Protein AF-A0A3P7ISH2-F1 (afdb_monomer_lite)

pLDDT: mean 89.62, std 9.04, range [61.12, 98.5]

Radius of gyration: 31.46 Å; chains: 1; bounding box: 64×64×80 Å

Secondary structure (DSSP, 8-state):
-BTT-EEEEE---B-TT-PBPPTTSTTTTT-EEE-S-TTEEEEEEETTEEEEEE-SSEEEEEEEEEE-TTSPEEEPPPEEEEEBPPPEEE-SEEEE-TTBEEE-EEE--SSSPPPEEEEES-TTTEEE-TT-EEEE-SSEEEEEEEEEEEETTEEEEEEEEEEE--B--EEEEES-SEEETT-EEEEEEEESSSS--GGGTTTBSS--EEEEEES-TTTEEEE-TT-TT-----SS-SEEEEEE-SSEEEEEEEEEEPPTT-SSSBSTT--EEEEEEEEEEEPPEEETTTTEE-S-----TT----EEE-

InterPro domains:
  IPR003343 Bacterial Ig-like domain, group 2 [PF02368] (84-153)
  IPR003343 Bacterial Ig-like domain, group 2 [SM00635] (83-158)
  IPR008964 Invasin/intimin cell-adhesion fragments [SSF49373] (82-160)
  IPR045197 Nuclear pore membrane glycoprotein 210-like [PTHR23019] (1-309)
  IPR058779 NUP210, Ig-like domain 13 [PF26181] (166-281)

Sequence (310 aa):
MEVGSEAEVSVDAVDEAGSSFSRDHGALSNAVIQSADPAVHITKISGSRHRIRALSVGAVSLTASAKSTSGKILNSRPHTIQVFSSFTLHPQKITLIPESTFQLEVIGGPQPTPQIEFTLNNSKIATVEPNALITSKKLGYTSITGTVNVGGEHSSQNTVVLHVVSLAGVRAVASSHMTERGGRIWVRVNGLDEDESPFAFGGALYPFKVIWTVSHPGVLQAIHPFGSFMSETDENHFAIWLEGGTAGSATVKVRVELSPNAKEHFIGSKRVFEDTVVIRVEEPLSLKQPNLPVPVVRLAQNSDLQLETT

Foldseek 3Di:
DEAQDKDKDFDWDADPVRHTDPLVPVQQQQKDKDWPDPQWDWAADTRRMIMIHGHDFDKTWIKIWTADPVRDIDIDDTDIDTYKYAWEKPPQEAAAEAQFKDAIDTDMDDPPQDFKDKDKPDPQQWDADSRRIIHGHDADKMKIKIWGDPDDPDIGIYIHIYGYAAFQAKEWDKPDQEDEAQGKIKTFIAGPDPNRHCSRQVRHPFHKWKDKDKPPCQQKNWADPVGDVDDDDPTRDRMTMIGGHDFDKMKMKMKIAGGPPDDRNHPDPDGMHMYMGMHGYFAQKAFPVVGDRDPDDDDDPPDDTDIDRD

Organism: Strongylus vulgaris (NCBI:txid40348)

Structure (mmCIF, N/CA/C/O backbone):
data_AF-A0A3P7ISH2-F1
#
_entry.id   AF-A0A3P7ISH2-F1
#
loop_
_atom_site.group_PDB
_atom_site.id
_atom_site.type_symbol
_atom_site.label_atom_id
_atom_site.label_alt_id
_atom_site.label_comp_id
_atom_site.label_asym_id
_atom_site.label_entity_id
_atom_site.label_seq_id
_atom_site.pdbx_PDB_ins_code
_atom_site.Cartn_x
_atom_site.Cartn_y
_atom_site.Cartn_z
_atom_site.occupancy
_atom_site.B_iso_or_equiv
_atom_site.auth_seq_id
_atom_site.auth_comp_id
_atom_site.auth_asym_id
_atom_site.auth_atom_id
_atom_site.pdbx_PDB_model_num
ATOM 1 N N . MET A 1 1 ? 17.125 -3.796 -21.524 1.00 87.94 1 MET A N 1
ATOM 2 C CA . MET A 1 1 ? 15.906 -4.160 -22.268 1.00 87.94 1 MET A CA 1
ATOM 3 C C . MET A 1 1 ? 14.900 -4.711 -21.281 1.00 87.94 1 MET A C 1
ATOM 5 O O . MET A 1 1 ? 15.282 -5.503 -20.430 1.00 87.94 1 MET A O 1
ATOM 9 N N . GLU A 1 2 ? 13.647 -4.288 -21.366 1.00 90.31 2 GLU A N 1
ATOM 10 C CA . GLU A 1 2 ? 12.584 -4.830 -20.515 1.00 90.31 2 GLU A CA 1
ATOM 11 C C . GLU A 1 2 ? 12.140 -6.207 -21.033 1.00 90.31 2 GLU A C 1
ATOM 13 O O . GLU A 1 2 ? 12.139 -6.437 -22.246 1.00 90.31 2 GLU A O 1
ATOM 18 N N . VAL A 1 3 ? 11.778 -7.138 -20.152 1.00 92.38 3 VAL A N 1
ATOM 19 C CA . VAL A 1 3 ? 11.203 -8.433 -20.554 1.00 92.38 3 VAL A CA 1
ATOM 20 C C . VAL A 1 3 ? 9.988 -8.214 -21.461 1.00 92.38 3 VAL A C 1
ATOM 22 O O . VAL A 1 3 ? 9.127 -7.390 -21.178 1.00 92.38 3 VAL A O 1
ATOM 25 N N . GLY A 1 4 ? 9.922 -8.952 -22.570 1.00 89.88 4 GLY A N 1
ATOM 26 C CA . GLY A 1 4 ? 8.864 -8.819 -23.572 1.00 89.88 4 GLY A CA 1
ATOM 27 C C . GLY A 1 4 ? 9.127 -7.757 -24.645 1.00 89.88 4 GLY A C 1
ATOM 28 O O . GLY A 1 4 ? 8.467 -7.800 -25.682 1.00 89.88 4 GLY A O 1
ATOM 29 N N . SER A 1 5 ? 10.104 -6.862 -24.451 1.00 90.12 5 SER A N 1
ATOM 30 C CA . SER A 1 5 ? 10.494 -5.864 -25.457 1.00 90.12 5 SER A CA 1
ATOM 31 C C . SER A 1 5 ? 11.394 -6.440 -26.560 1.00 90.12 5 SER A C 1
ATOM 33 O O . SER A 1 5 ? 12.033 -7.489 -26.402 1.00 90.12 5 SER A O 1
ATOM 35 N N . GLU A 1 6 ? 11.461 -5.721 -27.682 1.00 90.81 6 GLU A N 1
ATOM 36 C CA . GLU A 1 6 ? 12.342 -6.015 -28.812 1.00 90.81 6 GLU A CA 1
ATOM 37 C C . GLU A 1 6 ? 13.240 -4.812 -29.118 1.00 90.81 6 GLU A C 1
ATOM 39 O O . GLU A 1 6 ? 12.816 -3.666 -28.990 1.00 90.81 6 GLU A O 1
ATOM 44 N N . ALA A 1 7 ? 14.479 -5.068 -29.537 1.00 88.25 7 ALA A N 1
ATOM 45 C CA . ALA A 1 7 ? 15.401 -4.036 -30.003 1.00 88.25 7 ALA A CA 1
ATOM 46 C C . ALA A 1 7 ? 16.116 -4.479 -31.280 1.00 88.25 7 ALA A C 1
ATOM 48 O O . ALA A 1 7 ? 16.465 -5.653 -31.445 1.00 88.25 7 ALA A O 1
ATOM 49 N N . GLU A 1 8 ? 16.361 -3.526 -32.177 1.00 89.88 8 GLU A N 1
ATOM 50 C CA . GLU A 1 8 ? 17.187 -3.746 -33.361 1.00 89.88 8 GLU A CA 1
ATOM 51 C C . GLU A 1 8 ? 18.651 -3.429 -33.061 1.00 89.88 8 GLU A C 1
ATOM 53 O O . GLU A 1 8 ? 18.979 -2.409 -32.456 1.00 89.88 8 GLU A O 1
ATOM 58 N N . VAL A 1 9 ? 19.540 -4.319 -33.496 1.00 88.62 9 VAL A N 1
ATOM 59 C CA . VAL A 1 9 ? 20.982 -4.219 -33.269 1.00 88.62 9 VAL A CA 1
ATOM 60 C C . VAL A 1 9 ? 21.707 -4.456 -34.586 1.00 88.62 9 VAL A C 1
ATOM 62 O O . VAL A 1 9 ? 21.386 -5.382 -35.333 1.00 88.62 9 VAL A O 1
ATOM 65 N N . SER A 1 10 ? 22.697 -3.621 -34.887 1.00 87.56 10 SER A N 1
ATOM 66 C CA . SER A 1 10 ? 23.542 -3.753 -36.073 1.00 87.56 10 SER A CA 1
ATOM 67 C C . SER A 1 10 ? 24.970 -4.118 -35.697 1.00 87.56 10 SER A C 1
ATOM 69 O O . SER A 1 10 ? 25.497 -3.640 -34.695 1.00 87.56 10 SER A O 1
ATOM 71 N N . VAL A 1 11 ? 25.606 -4.937 -36.532 1.00 86.19 11 VAL A N 1
ATOM 72 C CA . VAL A 1 11 ? 27.048 -5.186 -36.455 1.00 86.19 11 VAL A CA 1
ATOM 73 C C . VAL A 1 11 ? 27.763 -4.215 -37.386 1.00 86.19 11 VAL A C 1
ATOM 75 O O . VAL A 1 11 ? 27.492 -4.194 -38.588 1.00 86.19 11 VAL A O 1
ATOM 78 N N . ASP A 1 12 ? 28.691 -3.451 -36.820 1.00 83.44 12 ASP A N 1
ATOM 79 C CA . ASP A 1 12 ? 29.614 -2.588 -37.550 1.00 83.44 12 ASP A CA 1
ATOM 80 C C . ASP A 1 12 ? 31.033 -3.156 -37.443 1.00 83.44 12 ASP A C 1
ATOM 82 O O . ASP A 1 12 ? 31.402 -3.765 -36.436 1.00 83.44 12 ASP A O 1
ATOM 86 N N . ALA A 1 13 ? 31.830 -2.975 -38.494 1.00 80.81 13 ALA A N 1
ATOM 87 C CA . ALA A 1 13 ? 33.238 -3.349 -38.512 1.00 80.81 13 ALA A CA 1
ATOM 88 C C . ALA A 1 13 ? 34.073 -2.137 -38.892 1.00 80.81 13 ALA A C 1
ATOM 90 O O . ALA A 1 13 ? 33.661 -1.323 -39.720 1.00 80.81 13 ALA A O 1
ATOM 91 N N . VAL A 1 14 ? 35.266 -2.068 -38.317 1.00 81.75 14 VAL A N 1
ATOM 92 C CA . VAL A 1 14 ? 36.251 -1.023 -38.580 1.00 81.75 14 VAL A CA 1
ATOM 93 C C . VAL A 1 14 ? 37.569 -1.656 -39.008 1.00 81.75 14 VAL A C 1
ATOM 95 O O . VAL A 1 14 ? 37.850 -2.800 -38.641 1.00 81.75 14 VAL A O 1
ATOM 98 N N . ASP A 1 15 ? 38.346 -0.944 -39.818 1.00 79.19 15 ASP A N 1
ATOM 99 C CA . ASP A 1 15 ? 39.715 -1.334 -40.162 1.00 79.19 15 ASP A CA 1
ATOM 100 C C . ASP A 1 15 ? 40.705 -1.009 -39.025 1.00 79.19 15 ASP A C 1
ATOM 102 O O . ASP A 1 15 ? 40.325 -0.509 -37.964 1.00 79.19 15 ASP A O 1
ATOM 106 N N . GLU A 1 16 ? 41.991 -1.303 -39.236 1.00 79.00 16 GLU A N 1
ATOM 107 C CA . GLU A 1 16 ? 43.055 -1.027 -38.255 1.00 79.00 16 GLU A CA 1
ATOM 108 C C . GLU A 1 16 ? 43.238 0.473 -37.966 1.00 79.00 16 GLU A C 1
ATOM 110 O O . GLU A 1 16 ? 43.733 0.835 -36.900 1.00 79.00 16 GLU A O 1
ATOM 115 N N . ALA A 1 17 ? 42.806 1.346 -38.882 1.00 82.94 17 ALA A N 1
ATOM 116 C CA . ALA A 1 17 ? 42.821 2.797 -38.721 1.00 82.94 17 ALA A CA 1
ATOM 117 C C . ALA A 1 17 ? 41.523 3.344 -38.085 1.00 82.94 17 ALA A C 1
ATOM 119 O O . ALA A 1 17 ? 41.426 4.546 -37.835 1.00 82.94 17 ALA A O 1
ATOM 120 N N . GLY A 1 18 ? 40.535 2.486 -37.800 1.00 77.94 18 GLY A N 1
ATOM 121 C CA . GLY A 1 18 ? 39.237 2.862 -37.234 1.00 77.94 18 GLY A CA 1
ATOM 122 C C . GLY A 1 18 ? 38.189 3.299 -38.264 1.00 77.94 18 GLY A C 1
ATOM 123 O O . GLY A 1 18 ? 37.098 3.724 -37.877 1.00 77.94 18 GLY A O 1
ATOM 124 N N . SER A 1 19 ? 38.470 3.185 -39.564 1.00 81.94 19 SER A N 1
ATOM 125 C CA . SER A 1 19 ? 37.518 3.532 -40.623 1.00 81.94 19 SER A CA 1
ATOM 126 C C . SER A 1 19 ? 36.445 2.454 -40.741 1.00 81.94 19 SER A C 1
ATOM 128 O O . SER A 1 19 ? 36.745 1.264 -40.811 1.00 81.94 19 SER A O 1
ATOM 130 N N . SER A 1 20 ? 35.176 2.862 -40.765 1.00 80.31 20 SER A N 1
ATOM 131 C CA . SER A 1 20 ? 34.045 1.929 -40.823 1.00 80.31 20 SER A CA 1
ATOM 132 C C . SER A 1 20 ? 33.874 1.322 -42.216 1.00 80.31 20 SER A C 1
ATOM 134 O O . SER A 1 20 ? 33.844 2.035 -43.218 1.00 80.31 20 SER A O 1
ATOM 136 N N . PHE A 1 21 ? 33.697 0.003 -42.279 1.00 74.38 21 PHE A N 1
ATOM 137 C CA . PHE A 1 21 ? 33.297 -0.686 -43.503 1.00 74.38 21 PHE A CA 1
ATOM 138 C C . PHE A 1 21 ? 31.813 -0.440 -43.799 1.00 74.38 21 PHE A C 1
ATOM 140 O O . PHE A 1 21 ? 30.992 -0.344 -42.886 1.00 74.38 21 PHE A O 1
ATOM 147 N N . SER A 1 22 ? 31.445 -0.404 -45.085 1.00 72.44 22 SER A N 1
ATOM 148 C CA . SER A 1 22 ? 30.029 -0.384 -45.474 1.00 72.44 22 SER A CA 1
ATOM 149 C C . SER A 1 22 ? 29.308 -1.624 -44.937 1.00 72.44 22 SER A C 1
ATOM 151 O O . SER A 1 22 ? 29.808 -2.746 -45.051 1.00 72.44 22 SER A O 1
ATOM 153 N N . ARG A 1 23 ? 28.101 -1.433 -44.392 1.00 67.12 23 ARG A N 1
ATOM 154 C CA . ARG A 1 23 ? 27.247 -2.512 -43.862 1.00 67.12 23 ARG A CA 1
ATOM 155 C C . ARG A 1 23 ? 26.826 -3.526 -44.935 1.00 67.12 23 ARG A C 1
ATOM 157 O O . ARG A 1 23 ? 26.507 -4.665 -44.600 1.00 67.12 23 ARG A O 1
ATOM 164 N N . ASP A 1 24 ? 26.901 -3.131 -46.206 1.00 64.50 24 ASP A N 1
ATOM 165 C CA . ASP A 1 24 ? 26.606 -3.973 -47.372 1.00 64.50 24 ASP A CA 1
ATOM 166 C C . ASP A 1 24 ? 27.840 -4.719 -47.904 1.00 64.50 24 ASP A C 1
ATOM 168 O O . ASP A 1 24 ? 27.758 -5.459 -48.887 1.00 64.50 24 ASP A O 1
ATOM 172 N N . HIS A 1 25 ? 29.002 -4.558 -47.263 1.00 66.25 25 HIS A N 1
ATOM 173 C CA . HIS A 1 25 ? 30.197 -5.307 -47.626 1.00 66.25 25 HIS A CA 1
ATOM 174 C C . HIS A 1 25 ? 29.933 -6.811 -47.446 1.00 66.25 25 HIS A C 1
ATOM 176 O O . HIS A 1 25 ? 29.539 -7.255 -46.367 1.00 66.25 25 HIS A O 1
ATOM 182 N N . GLY A 1 26 ? 30.159 -7.613 -48.493 1.00 66.25 26 GLY A N 1
ATOM 183 C CA . GLY A 1 26 ? 29.697 -9.010 -48.566 1.00 66.25 26 GLY A CA 1
ATOM 184 C C . GLY A 1 26 ? 30.177 -9.940 -47.438 1.00 66.25 26 GLY A C 1
ATOM 185 O O . GLY A 1 26 ? 29.559 -10.969 -47.174 1.00 66.25 26 GLY A O 1
ATOM 186 N N . ALA A 1 27 ? 31.261 -9.585 -46.740 1.00 65.44 27 ALA A N 1
ATOM 187 C CA . ALA A 1 27 ? 31.721 -10.303 -45.548 1.00 65.44 27 ALA A CA 1
ATOM 188 C C . ALA A 1 27 ? 30.954 -9.908 -44.266 1.00 65.44 27 ALA A C 1
ATOM 190 O O . ALA A 1 27 ? 30.707 -10.762 -43.415 1.00 65.44 27 ALA A O 1
ATOM 191 N N . LEU A 1 28 ? 30.536 -8.641 -44.138 1.00 69.56 28 LEU A N 1
ATOM 192 C CA . LEU A 1 28 ? 29.723 -8.137 -43.021 1.00 69.56 28 LEU A CA 1
ATOM 193 C C . LEU A 1 28 ? 28.247 -8.502 -43.150 1.00 69.56 28 LEU A C 1
ATOM 195 O O . LEU A 1 28 ? 27.584 -8.728 -42.139 1.00 69.56 28 LEU A O 1
ATOM 199 N N . SER A 1 29 ? 27.728 -8.603 -44.374 1.00 69.44 29 SER A N 1
ATOM 200 C CA . SER A 1 29 ? 26.338 -9.010 -44.605 1.00 69.44 29 SER A CA 1
ATOM 201 C C . SER A 1 29 ? 26.050 -10.427 -44.083 1.00 69.44 29 SER A C 1
ATOM 203 O O . SER A 1 29 ? 24.914 -10.754 -43.735 1.00 69.44 29 SER A O 1
ATOM 205 N N . ASN A 1 30 ? 27.091 -11.253 -43.944 1.00 75.50 30 ASN A N 1
ATOM 206 C CA . ASN A 1 30 ? 27.034 -12.598 -43.377 1.00 75.50 30 ASN A CA 1
ATOM 207 C C . ASN A 1 30 ? 27.317 -12.655 -41.869 1.00 75.50 30 ASN A C 1
ATOM 209 O O . ASN A 1 30 ? 27.345 -13.751 -41.314 1.00 75.50 30 ASN A O 1
ATOM 213 N N . ALA A 1 31 ? 27.491 -11.514 -41.193 1.00 82.88 31 ALA A N 1
ATOM 214 C CA . ALA A 1 31 ? 27.667 -11.497 -39.747 1.00 82.88 31 ALA A CA 1
ATOM 215 C C . ALA A 1 31 ? 26.447 -12.103 -39.031 1.00 82.88 31 ALA A C 1
ATOM 217 O O . ALA A 1 31 ? 25.302 -11.928 -39.468 1.00 82.88 31 ALA A O 1
ATOM 218 N N . VAL A 1 32 ? 26.708 -12.819 -37.937 1.00 87.44 32 VAL A N 1
ATOM 219 C CA . VAL A 1 32 ? 25.698 -13.430 -37.066 1.00 87.44 32 VAL A CA 1
ATOM 220 C C . VAL A 1 32 ? 25.977 -13.012 -35.631 1.00 87.44 32 VAL A C 1
ATOM 222 O O . VAL A 1 32 ? 27.093 -13.190 -35.142 1.00 87.44 32 VAL A O 1
ATOM 225 N N . ILE A 1 33 ? 24.962 -12.482 -34.950 1.00 88.50 33 ILE A N 1
ATOM 226 C CA . ILE A 1 33 ? 25.003 -12.274 -33.500 1.00 88.50 33 ILE A CA 1
ATOM 227 C C . ILE A 1 33 ? 24.524 -13.553 -32.814 1.00 88.50 33 ILE A C 1
ATOM 229 O O . ILE A 1 33 ? 23.458 -14.074 -33.137 1.00 88.50 33 ILE A O 1
ATOM 233 N N . GLN A 1 34 ? 25.313 -14.049 -31.866 1.00 86.06 34 GLN A N 1
ATOM 234 C CA . GLN A 1 34 ? 24.992 -15.218 -31.057 1.00 86.06 34 GLN A CA 1
ATOM 235 C C . GLN A 1 34 ? 25.031 -14.858 -29.572 1.00 86.06 34 GLN A C 1
ATOM 237 O O . GLN A 1 34 ? 25.814 -14.008 -29.136 1.00 86.06 34 GLN A O 1
ATOM 242 N N . SER A 1 35 ? 24.194 -15.539 -28.797 1.00 85.81 35 SER A N 1
ATOM 243 C CA . SER A 1 35 ? 24.263 -15.564 -27.342 1.00 85.81 35 SER A CA 1
ATOM 244 C C . SER A 1 35 ? 24.040 -16.992 -26.862 1.00 85.81 35 SER A C 1
ATOM 246 O O . SER A 1 35 ? 23.253 -17.726 -27.457 1.00 85.81 35 SER A O 1
ATOM 248 N N . ALA A 1 36 ? 24.751 -17.382 -25.807 1.00 80.62 36 ALA A N 1
ATOM 249 C CA . ALA A 1 36 ? 24.541 -18.660 -25.132 1.00 80.62 36 ALA A CA 1
ATOM 250 C C . ALA A 1 36 ? 23.410 -18.589 -24.087 1.00 80.62 36 ALA A C 1
ATOM 252 O O . ALA A 1 36 ? 23.052 -19.612 -23.510 1.00 80.62 36 ALA A O 1
ATOM 253 N N . ASP A 1 37 ? 22.876 -17.391 -23.825 1.00 85.75 37 ASP A N 1
ATOM 254 C CA . ASP A 1 37 ? 21.889 -17.157 -22.777 1.00 85.75 37 ASP A CA 1
ATOM 255 C C . ASP A 1 37 ? 20.452 -17.326 -23.313 1.00 85.75 37 ASP A C 1
ATOM 257 O O . ASP A 1 37 ? 20.083 -16.651 -24.282 1.00 85.75 37 ASP A O 1
ATOM 261 N N . PRO A 1 38 ? 19.616 -18.188 -22.699 1.00 85.25 38 PRO A N 1
ATOM 262 C CA . PRO A 1 38 ? 18.214 -18.352 -23.086 1.00 85.25 38 PRO A CA 1
ATOM 263 C C . PRO A 1 38 ? 17.336 -17.126 -22.781 1.00 85.25 38 PRO A C 1
ATOM 265 O O . PRO A 1 38 ? 16.193 -17.077 -23.233 1.00 85.25 38 PRO A O 1
ATOM 268 N N . ALA A 1 39 ? 17.839 -16.131 -22.043 1.00 87.00 39 ALA A N 1
ATOM 269 C CA . ALA A 1 39 ? 17.118 -14.905 -21.709 1.00 87.00 39 ALA A CA 1
ATOM 270 C C . ALA A 1 39 ? 16.797 -14.018 -22.920 1.00 87.00 39 ALA A C 1
ATOM 272 O O . ALA A 1 39 ? 15.969 -13.108 -22.806 1.00 87.00 39 ALA A O 1
ATOM 273 N N . VAL A 1 40 ? 17.410 -14.270 -24.081 1.00 92.00 40 VAL A N 1
ATOM 274 C CA . VAL A 1 40 ? 17.120 -13.552 -25.325 1.00 92.00 40 VAL A CA 1
ATOM 275 C C . VAL A 1 40 ? 16.907 -14.487 -26.503 1.00 92.00 40 VAL A C 1
ATOM 277 O O . VAL A 1 40 ? 17.532 -15.535 -26.631 1.00 92.00 40 VAL A O 1
ATOM 280 N N . HIS A 1 41 ? 16.068 -14.045 -27.432 1.00 92.00 41 HIS A N 1
ATOM 281 C CA . HIS A 1 41 ? 15.936 -14.652 -28.746 1.00 92.00 41 HIS A CA 1
ATOM 282 C C . HIS A 1 41 ? 16.438 -13.689 -29.820 1.00 92.00 41 HIS A C 1
ATOM 284 O O . HIS A 1 41 ? 16.016 -12.534 -29.865 1.00 92.00 41 HIS A O 1
ATOM 290 N N . ILE A 1 42 ? 17.341 -14.154 -30.684 1.00 92.38 42 ILE A N 1
ATOM 291 C CA . ILE A 1 42 ? 17.997 -13.328 -31.703 1.00 92.38 42 ILE A CA 1
ATOM 292 C C . ILE A 1 42 ? 17.562 -13.814 -33.082 1.00 92.38 42 ILE A C 1
ATOM 294 O O . ILE A 1 42 ? 17.730 -14.984 -33.419 1.00 92.38 42 ILE A O 1
ATOM 298 N N . THR A 1 43 ? 17.039 -12.904 -33.899 1.00 91.38 43 THR A N 1
ATOM 299 C CA . THR A 1 43 ? 16.639 -13.180 -35.284 1.00 91.38 43 THR A CA 1
ATOM 300 C C . THR A 1 43 ? 17.365 -12.243 -36.239 1.00 91.38 43 THR A C 1
ATOM 302 O O . THR A 1 43 ? 17.559 -11.062 -35.955 1.00 91.38 43 THR A O 1
ATOM 305 N N . LYS A 1 44 ? 17.816 -12.762 -37.381 1.00 87.88 44 LYS A N 1
ATOM 306 C CA . LYS A 1 44 ? 18.475 -11.952 -38.409 1.00 87.88 44 LYS A CA 1
ATOM 307 C C . LYS A 1 44 ? 17.418 -11.271 -39.277 1.00 87.88 44 LYS A C 1
ATOM 309 O O . LYS A 1 44 ? 16.528 -11.945 -39.782 1.00 87.88 44 LYS A O 1
ATOM 314 N N . ILE A 1 45 ? 17.527 -9.953 -39.454 1.00 87.00 45 ILE A N 1
ATOM 315 C CA . ILE A 1 45 ? 16.589 -9.169 -40.271 1.00 87.00 45 ILE A CA 1
ATOM 316 C C . ILE A 1 45 ? 17.113 -9.078 -41.708 1.00 87.00 45 ILE A C 1
ATOM 318 O O . ILE A 1 45 ? 16.476 -9.552 -42.641 1.00 87.00 45 ILE A O 1
ATOM 322 N N . SER A 1 46 ? 18.282 -8.452 -41.892 1.00 83.06 46 SER A N 1
ATOM 323 C CA . SER A 1 46 ? 18.898 -8.207 -43.203 1.00 83.06 46 SER A CA 1
ATOM 324 C C . SER A 1 46 ? 20.351 -7.769 -43.038 1.00 83.06 46 SER A C 1
ATOM 326 O O . SER A 1 46 ? 20.629 -6.861 -42.253 1.00 83.06 46 SER A O 1
ATOM 328 N N . GLY A 1 47 ? 21.270 -8.332 -43.829 1.00 81.50 47 GLY A N 1
ATOM 329 C CA . GLY A 1 47 ? 22.688 -7.952 -43.806 1.00 81.50 47 GLY A CA 1
ATOM 330 C C . GLY A 1 47 ? 23.286 -8.072 -42.401 1.00 81.50 47 GLY A C 1
ATOM 331 O O . GLY A 1 47 ? 23.220 -9.137 -41.794 1.00 81.50 47 GLY A O 1
ATOM 332 N N . SER A 1 48 ? 23.819 -6.976 -41.856 1.00 82.62 48 SER A N 1
ATOM 333 C CA . SER A 1 48 ? 24.367 -6.933 -40.492 1.00 82.62 48 SER A CA 1
ATOM 334 C C . SER A 1 48 ? 23.340 -6.615 -39.387 1.00 82.62 48 SER A C 1
ATOM 336 O O . SER A 1 48 ? 23.717 -6.521 -38.215 1.00 82.62 48 SER A O 1
ATOM 338 N N . ARG A 1 49 ? 22.046 -6.462 -39.717 1.00 88.00 49 ARG A N 1
ATOM 339 C CA . ARG A 1 49 ? 20.972 -6.120 -38.763 1.00 88.00 49 ARG A CA 1
ATOM 340 C C . ARG A 1 49 ? 20.268 -7.346 -38.192 1.00 88.00 49 ARG A C 1
ATOM 342 O O . ARG A 1 49 ? 19.866 -8.254 -38.925 1.00 88.00 49 ARG A O 1
ATOM 349 N N . HIS A 1 50 ? 20.055 -7.312 -36.885 1.00 90.88 50 HIS A N 1
ATOM 350 C CA . HIS A 1 50 ? 19.424 -8.352 -36.086 1.00 90.88 50 HIS A CA 1
ATOM 351 C C . HIS A 1 50 ? 18.359 -7.739 -35.175 1.00 90.88 50 HIS A C 1
ATOM 353 O O . HIS A 1 50 ? 18.433 -6.564 -34.823 1.00 90.88 50 HIS A O 1
ATOM 359 N N . ARG A 1 51 ? 17.385 -8.549 -34.774 1.00 92.38 51 ARG A N 1
ATOM 360 C CA . ARG A 1 51 ? 16.382 -8.217 -33.768 1.00 92.38 51 ARG A CA 1
ATOM 361 C C . ARG A 1 51 ? 16.574 -9.112 -32.561 1.00 92.38 51 ARG A C 1
ATOM 363 O O . ARG A 1 51 ? 16.675 -10.330 -32.708 1.00 92.38 51 ARG A O 1
ATOM 370 N N . ILE A 1 52 ? 16.613 -8.503 -31.388 1.00 92.69 52 ILE A N 1
ATOM 371 C CA . ILE A 1 52 ? 16.739 -9.187 -30.107 1.00 92.69 52 ILE A CA 1
ATOM 372 C C . ILE A 1 52 ? 15.418 -9.038 -29.371 1.00 92.69 52 ILE A C 1
ATOM 374 O O . ILE A 1 52 ? 14.939 -7.922 -29.199 1.00 92.69 52 ILE A O 1
ATOM 378 N N . ARG A 1 53 ? 14.843 -10.155 -28.931 1.00 92.94 53 ARG A N 1
ATOM 379 C CA . ARG A 1 53 ? 13.655 -10.202 -28.080 1.00 92.94 53 ARG A CA 1
ATOM 380 C C . ARG A 1 53 ? 14.046 -10.656 -26.682 1.00 92.94 53 ARG A C 1
ATOM 382 O O . ARG A 1 53 ? 14.686 -11.694 -26.535 1.00 92.94 53 ARG A O 1
ATOM 389 N N . ALA A 1 54 ? 13.650 -9.893 -25.672 1.00 92.88 54 ALA A N 1
ATOM 390 C CA . ALA A 1 54 ? 13.898 -10.209 -24.271 1.00 92.88 54 ALA A CA 1
ATOM 391 C C . ALA A 1 54 ? 12.850 -11.201 -23.738 1.00 92.88 54 ALA A C 1
ATOM 393 O O . ALA A 1 54 ? 11.651 -10.934 -23.815 1.00 92.88 54 ALA A O 1
ATOM 394 N N . LEU A 1 55 ? 13.295 -12.335 -23.190 1.00 93.38 55 LEU A N 1
ATOM 395 C CA . LEU A 1 55 ? 12.429 -13.423 -22.718 1.00 93.38 55 LEU A CA 1
ATOM 396 C C . LEU A 1 55 ? 12.381 -13.534 -21.191 1.00 93.38 55 LEU A C 1
ATOM 398 O O . LEU A 1 55 ? 11.304 -13.721 -20.631 1.00 93.38 55 LEU A O 1
ATOM 402 N N . SER A 1 56 ? 13.522 -13.407 -20.511 1.00 93.94 56 SER A N 1
ATOM 403 C CA . SER A 1 56 ? 13.606 -13.502 -19.048 1.00 93.94 56 SER A CA 1
ATOM 404 C C . SER A 1 56 ? 14.689 -12.588 -18.482 1.00 93.94 56 SER A C 1
ATOM 406 O O . SER A 1 56 ? 15.619 -12.213 -19.186 1.00 93.94 56 SER A O 1
ATOM 408 N N . VAL A 1 57 ? 14.573 -12.223 -17.204 1.00 93.69 57 VAL A N 1
ATOM 409 C CA . VAL A 1 57 ? 15.535 -11.347 -16.513 1.00 93.69 57 VAL A CA 1
ATOM 410 C C . VAL A 1 57 ? 16.918 -12.001 -16.453 1.00 93.69 57 VAL A C 1
ATOM 412 O O . VAL A 1 57 ? 17.027 -13.179 -16.120 1.00 93.69 57 VAL A O 1
ATOM 415 N N . GLY A 1 58 ? 17.971 -11.237 -16.749 1.00 91.50 58 GLY A N 1
ATOM 416 C CA . GLY A 1 58 ? 19.345 -11.738 -16.748 1.00 91.50 58 GLY A CA 1
ATOM 417 C C . GLY A 1 58 ? 20.347 -10.784 -17.395 1.00 91.50 58 GLY A C 1
ATOM 418 O O . GLY A 1 58 ? 19.976 -9.835 -18.089 1.00 91.50 58 GLY A O 1
ATOM 419 N N . ALA A 1 59 ? 21.634 -11.031 -17.160 1.00 91.25 59 ALA A N 1
ATOM 420 C CA . ALA A 1 59 ? 22.721 -10.344 -17.849 1.00 91.25 59 ALA A CA 1
ATOM 421 C C . ALA A 1 59 ? 23.191 -11.207 -19.023 1.00 91.25 59 ALA A C 1
ATOM 423 O O . ALA A 1 59 ? 23.717 -12.296 -18.825 1.00 91.25 59 ALA A O 1
ATOM 424 N N . VAL A 1 60 ? 23.025 -10.696 -20.238 1.00 92.19 60 VAL A N 1
ATOM 425 C CA . VAL A 1 60 ? 23.218 -11.447 -21.476 1.00 92.19 60 VAL A CA 1
ATOM 426 C C . VAL A 1 60 ? 24.440 -10.927 -22.207 1.00 92.19 60 VAL A C 1
ATOM 428 O O . VAL A 1 60 ? 24.551 -9.734 -22.476 1.00 92.19 60 VAL A O 1
ATOM 431 N N . SER A 1 61 ? 25.342 -11.827 -22.589 1.00 92.81 61 SER A N 1
ATOM 432 C CA . SER A 1 61 ? 26.498 -11.483 -23.413 1.00 92.81 61 SER A CA 1
ATOM 433 C C . SER A 1 61 ? 26.228 -11.790 -24.887 1.00 92.81 61 SER A C 1
ATOM 435 O O . SER A 1 61 ? 25.876 -12.918 -25.245 1.00 92.81 61 SER A O 1
ATOM 437 N N . LEU A 1 62 ? 26.383 -10.783 -25.744 1.00 92.19 62 LEU A N 1
ATOM 438 C CA . LEU A 1 62 ? 26.229 -10.881 -27.193 1.00 92.19 62 LEU A CA 1
ATOM 439 C C . LEU A 1 62 ? 27.602 -10.909 -27.862 1.00 92.19 62 LEU A C 1
ATOM 441 O O . LEU A 1 62 ? 28.430 -10.034 -27.615 1.00 92.19 62 LEU A O 1
ATOM 445 N N . THR A 1 63 ? 27.833 -11.873 -28.751 1.00 92.00 63 THR A N 1
ATOM 446 C CA . THR A 1 63 ? 29.050 -11.925 -29.574 1.00 92.00 63 THR A CA 1
ATOM 447 C C . THR A 1 63 ? 28.672 -11.973 -31.045 1.00 92.00 63 THR A C 1
ATOM 449 O O . THR A 1 63 ? 27.895 -12.829 -31.469 1.00 92.00 63 THR A O 1
ATOM 452 N N . ALA A 1 64 ? 29.211 -11.049 -31.836 1.00 90.38 64 ALA A N 1
ATOM 453 C CA . ALA A 1 64 ? 29.073 -11.078 -33.282 1.00 90.38 64 ALA A CA 1
ATOM 454 C C . ALA A 1 64 ? 30.205 -11.908 -33.889 1.00 90.38 64 ALA A C 1
ATOM 456 O O . ALA A 1 64 ? 31.359 -11.788 -33.481 1.00 90.38 64 ALA A O 1
ATOM 457 N N . SER A 1 65 ? 29.881 -12.725 -34.885 1.00 88.56 65 SER A N 1
ATOM 458 C CA . SER A 1 65 ? 30.849 -13.510 -35.645 1.00 88.56 65 SER A CA 1
ATOM 459 C C . SER A 1 65 ? 30.682 -13.257 -37.140 1.00 88.56 65 SER A C 1
ATOM 461 O O . SER A 1 65 ? 29.560 -13.138 -37.633 1.00 88.56 65 SER A O 1
ATOM 463 N N . ALA A 1 66 ? 31.790 -13.146 -37.868 1.00 85.81 66 ALA A N 1
ATOM 464 C CA . ALA A 1 66 ? 31.798 -12.972 -39.319 1.00 85.81 66 ALA A CA 1
ATOM 465 C C . ALA A 1 66 ? 32.945 -13.765 -39.952 1.00 85.81 66 ALA A C 1
ATOM 467 O O . ALA A 1 66 ? 33.996 -13.959 -39.341 1.00 85.81 66 ALA A O 1
ATOM 468 N N . LYS A 1 67 ? 32.763 -14.224 -41.192 1.00 82.94 67 LYS A N 1
ATOM 469 C CA . LYS A 1 67 ? 33.798 -14.961 -41.925 1.00 82.94 67 LYS A CA 1
ATOM 470 C C . LYS A 1 67 ? 34.649 -13.988 -42.739 1.00 82.94 67 LYS A C 1
ATOM 472 O O . LYS A 1 67 ? 34.134 -13.269 -43.589 1.00 82.94 67 LYS A O 1
ATOM 477 N N . SER A 1 68 ? 35.952 -13.978 -42.479 1.00 74.75 68 SER A N 1
ATOM 478 C CA . SER A 1 68 ? 36.933 -13.217 -43.254 1.00 74.75 68 SER A CA 1
ATOM 479 C C . SER A 1 68 ? 37.112 -13.809 -44.657 1.00 74.75 68 SER A C 1
ATOM 481 O O . SER A 1 68 ? 36.845 -14.991 -44.887 1.00 74.75 68 SER A O 1
ATOM 483 N N . THR A 1 69 ? 37.640 -13.010 -45.586 1.00 72.69 69 THR A N 1
ATOM 484 C CA . THR A 1 69 ? 38.020 -13.418 -46.949 1.00 72.69 69 THR A CA 1
ATOM 485 C C . THR A 1 69 ? 39.031 -14.568 -46.961 1.00 72.69 69 THR A C 1
ATOM 487 O O . THR A 1 69 ? 39.031 -15.371 -47.885 1.00 72.69 69 THR A O 1
ATOM 490 N N . SER A 1 70 ? 39.848 -14.698 -45.909 1.00 76.00 70 SER A N 1
ATOM 491 C CA . SER A 1 70 ? 40.780 -15.819 -45.697 1.00 76.00 70 SER A CA 1
ATOM 492 C C . SER A 1 70 ? 40.111 -17.100 -45.175 1.00 76.00 70 SER A C 1
ATOM 494 O O . SER A 1 70 ? 40.781 -18.097 -44.919 1.00 76.00 70 SER A O 1
ATOM 496 N N . GLY A 1 71 ? 38.792 -17.084 -44.965 1.00 77.56 71 GLY A N 1
ATOM 497 C CA . GLY A 1 71 ? 38.018 -18.199 -44.426 1.00 77.56 71 GLY A CA 1
ATOM 498 C C . GLY A 1 71 ? 37.995 -18.296 -42.896 1.00 77.56 71 GLY A C 1
ATOM 499 O O . GLY A 1 71 ? 37.208 -19.083 -42.368 1.00 77.56 71 GLY A O 1
ATOM 500 N N . LYS A 1 72 ? 38.789 -17.487 -42.179 1.00 83.06 72 LYS A N 1
ATOM 501 C CA . LYS A 1 72 ? 38.827 -17.441 -40.707 1.00 83.06 72 LYS A CA 1
ATOM 502 C C . LYS A 1 72 ? 37.569 -16.777 -40.131 1.00 83.06 72 LYS A C 1
ATO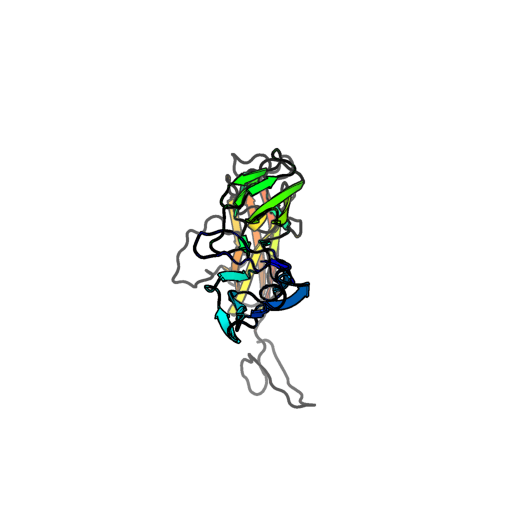M 504 O O . LYS A 1 72 ? 37.125 -15.754 -40.647 1.00 83.06 72 LYS A O 1
ATOM 509 N N . ILE A 1 73 ? 37.023 -17.324 -39.044 1.00 83.94 73 ILE A N 1
ATOM 510 C CA . ILE A 1 73 ? 35.934 -16.687 -38.286 1.00 83.94 73 ILE A CA 1
ATOM 511 C C . ILE A 1 73 ? 36.537 -15.634 -37.353 1.00 83.94 73 ILE A C 1
ATOM 513 O O . ILE A 1 73 ? 37.446 -15.924 -36.573 1.00 83.94 73 ILE A O 1
ATOM 517 N N . LEU A 1 74 ? 36.040 -14.409 -37.464 1.00 85.12 74 LEU A N 1
ATOM 518 C CA . LEU A 1 74 ? 36.353 -13.291 -36.587 1.00 85.12 74 LEU A CA 1
ATOM 519 C C . LEU A 1 74 ? 35.212 -13.133 -35.589 1.00 85.12 74 LEU A C 1
ATOM 521 O O . LEU A 1 74 ? 34.053 -13.123 -35.997 1.00 85.12 74 LEU A O 1
ATOM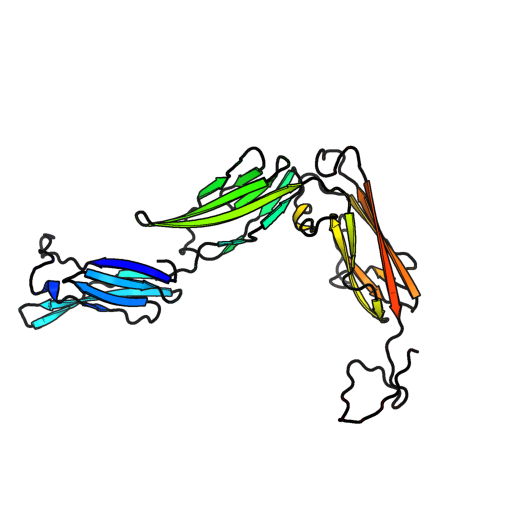 525 N N . ASN A 1 75 ? 35.551 -12.981 -34.312 1.00 88.06 75 ASN A N 1
ATOM 526 C CA . ASN A 1 75 ? 34.591 -12.729 -33.242 1.00 88.06 75 ASN A CA 1
ATOM 527 C C . ASN A 1 75 ? 34.783 -11.311 -32.711 1.00 88.06 75 ASN A C 1
ATOM 529 O O . ASN A 1 75 ? 35.915 -10.849 -32.554 1.00 88.06 75 ASN A O 1
ATOM 533 N N . SER A 1 76 ? 33.682 -10.631 -32.415 1.00 88.44 76 SER A N 1
ATOM 534 C CA . SER A 1 76 ? 33.720 -9.361 -31.705 1.00 88.44 76 SER A CA 1
ATOM 535 C C . SER A 1 76 ? 34.112 -9.572 -30.246 1.00 88.44 76 SER A C 1
ATOM 537 O O . SER A 1 76 ? 33.991 -10.665 -29.689 1.00 88.44 76 SER A O 1
ATOM 539 N N . ARG A 1 77 ? 34.493 -8.479 -29.582 1.00 89.00 77 ARG A N 1
ATOM 540 C CA . ARG A 1 77 ? 34.425 -8.437 -28.119 1.00 89.00 77 ARG A CA 1
ATOM 541 C C . ARG A 1 77 ? 32.979 -8.714 -27.661 1.00 89.00 77 ARG A C 1
ATOM 543 O O . ARG A 1 77 ? 32.057 -8.251 -28.345 1.00 89.00 77 ARG A O 1
ATOM 550 N N . PRO A 1 78 ? 32.770 -9.429 -26.544 1.00 90.31 78 PRO A N 1
ATOM 551 C CA . PRO A 1 78 ? 31.434 -9.618 -25.999 1.00 90.31 78 PRO A CA 1
ATOM 552 C C . PRO A 1 78 ? 30.817 -8.277 -25.586 1.00 90.31 78 PRO A C 1
ATOM 554 O O . PRO A 1 78 ? 31.482 -7.443 -24.966 1.00 90.31 78 PRO A O 1
ATOM 557 N N . HIS A 1 79 ? 29.554 -8.060 -25.943 1.00 90.56 79 HIS A N 1
ATOM 558 C CA . HIS A 1 79 ? 28.776 -6.889 -25.556 1.00 90.56 79 HIS A CA 1
ATOM 559 C C . HIS A 1 79 ? 27.666 -7.319 -24.603 1.00 90.56 79 HIS A C 1
ATOM 561 O O . HIS A 1 79 ? 26.786 -8.093 -24.978 1.00 90.56 79 HIS A O 1
ATOM 567 N N . THR A 1 80 ? 27.724 -6.847 -23.362 1.00 90.69 80 THR A N 1
ATOM 568 C CA . THR A 1 80 ? 26.755 -7.233 -22.335 1.00 90.69 80 THR A CA 1
ATOM 569 C C . THR A 1 80 ? 25.542 -6.320 -22.382 1.00 90.69 80 THR A C 1
ATOM 571 O O . THR A 1 80 ? 25.677 -5.100 -22.335 1.00 90.69 80 THR A O 1
ATOM 574 N N . ILE A 1 81 ? 24.360 -6.923 -22.417 1.00 90.31 81 ILE A N 1
ATOM 575 C CA . ILE A 1 81 ? 23.085 -6.243 -22.225 1.00 90.31 81 ILE A CA 1
ATOM 576 C C . ILE A 1 81 ? 22.421 -6.773 -20.957 1.00 90.31 81 ILE A C 1
ATOM 578 O O . ILE A 1 81 ? 22.622 -7.919 -20.558 1.00 90.31 81 ILE A O 1
ATOM 582 N N . GLN A 1 82 ? 21.584 -5.950 -20.341 1.00 90.75 82 GLN A N 1
ATOM 583 C CA . GLN A 1 82 ? 20.737 -6.377 -19.237 1.00 90.75 82 GLN A CA 1
ATOM 584 C C . GLN A 1 82 ? 19.302 -6.564 -19.724 1.00 90.75 82 GLN A C 1
ATOM 586 O O . GLN A 1 82 ? 18.740 -5.664 -20.357 1.00 90.75 82 GLN A O 1
ATOM 591 N N . VAL A 1 83 ? 18.695 -7.692 -19.368 1.00 92.81 83 VAL A N 1
ATOM 592 C CA . VAL A 1 83 ? 17.249 -7.897 -19.416 1.00 92.81 83 VAL A CA 1
ATOM 593 C C . VAL A 1 83 ? 16.683 -7.726 -18.008 1.00 92.81 83 VAL A C 1
ATOM 595 O O . VAL A 1 83 ? 17.137 -8.393 -17.080 1.00 92.81 83 VAL A O 1
ATOM 598 N N . PHE A 1 84 ? 15.715 -6.829 -17.834 1.00 92.81 84 PHE A N 1
ATOM 599 C CA . PHE A 1 84 ? 15.118 -6.496 -16.538 1.00 92.81 84 PHE A CA 1
ATOM 600 C C . PHE A 1 84 ? 13.588 -6.614 -16.568 1.00 92.81 84 PHE A C 1
ATOM 602 O O . PHE A 1 84 ? 12.977 -6.538 -17.633 1.00 92.81 84 PHE A O 1
ATOM 609 N N . SER A 1 85 ? 12.960 -6.820 -15.409 1.00 93.31 85 SER A N 1
ATOM 610 C CA . SER A 1 85 ? 11.497 -6.863 -15.277 1.00 93.31 85 SER A CA 1
ATOM 611 C C . SER A 1 85 ? 10.886 -5.463 -15.317 1.00 93.31 85 SER A C 1
ATOM 613 O O . SER A 1 85 ? 11.554 -4.492 -14.982 1.00 93.31 85 SER A O 1
ATOM 615 N N . SER A 1 86 ? 9.610 -5.350 -15.672 1.00 91.75 86 SER A N 1
ATOM 616 C CA . SER A 1 86 ? 8.898 -4.070 -15.749 1.00 91.75 86 SER A CA 1
ATOM 617 C C . SER A 1 86 ? 9.063 -3.204 -14.499 1.00 91.75 86 SER A C 1
ATOM 619 O O . SER A 1 86 ? 8.931 -3.689 -13.373 1.00 91.75 86 SER A O 1
ATOM 621 N N . PHE A 1 87 ? 9.338 -1.914 -14.701 1.00 94.19 87 PHE A N 1
ATOM 622 C CA . PHE A 1 87 ? 9.361 -0.930 -13.621 1.00 94.19 87 PHE A CA 1
ATOM 623 C C . PHE A 1 87 ? 7.934 -0.687 -13.125 1.00 94.19 87 PHE A C 1
ATOM 625 O O . PHE A 1 87 ? 7.083 -0.222 -13.883 1.00 94.19 87 PHE A O 1
ATOM 632 N N . THR A 1 88 ? 7.680 -0.999 -11.857 1.00 95.38 88 THR A N 1
ATOM 633 C CA . THR A 1 88 ? 6.349 -0.907 -11.250 1.00 95.38 88 THR A CA 1
ATOM 634 C C . THR A 1 88 ? 6.431 -0.223 -9.891 1.00 95.38 88 THR A C 1
ATOM 636 O O . THR A 1 88 ? 7.325 -0.509 -9.096 1.00 95.38 88 THR A O 1
ATOM 639 N N . LEU A 1 89 ? 5.483 0.667 -9.610 1.00 96.81 89 LEU A N 1
ATOM 640 C CA . LEU A 1 89 ? 5.302 1.294 -8.306 1.00 96.81 89 LEU A CA 1
ATOM 641 C C . LEU A 1 89 ? 4.206 0.554 -7.537 1.00 96.81 89 LEU A C 1
ATOM 643 O O . LEU A 1 89 ? 3.168 0.217 -8.104 1.00 96.81 89 LEU A O 1
ATOM 647 N N . HIS A 1 90 ? 4.404 0.300 -6.249 1.00 96.31 90 HIS A N 1
ATOM 648 C CA . HIS A 1 90 ? 3.420 -0.390 -5.421 1.00 96.31 90 HIS A CA 1
ATOM 649 C C . HIS A 1 90 ? 3.089 0.382 -4.135 1.00 96.31 90 HIS A C 1
ATOM 651 O O . HIS A 1 90 ? 3.987 0.955 -3.512 1.00 96.31 90 HIS A O 1
ATOM 657 N N . PRO A 1 91 ? 1.804 0.384 -3.715 1.00 96.38 91 PRO A N 1
ATOM 658 C CA . PRO A 1 91 ? 0.630 -0.174 -4.409 1.00 96.38 91 PRO A CA 1
ATOM 659 C C . PRO A 1 91 ? 0.112 0.746 -5.542 1.00 96.38 91 PRO A C 1
ATOM 661 O O . PRO A 1 91 ? 0.481 1.911 -5.624 1.00 96.38 91 PRO A O 1
ATOM 664 N N . GLN A 1 92 ? -0.770 0.233 -6.412 1.00 95.94 92 GLN A N 1
ATOM 665 C CA . GLN A 1 92 ? -1.307 0.967 -7.583 1.00 95.94 92 GLN A CA 1
ATOM 666 C C . GLN A 1 92 ? -2.399 1.999 -7.240 1.00 95.94 92 GLN A C 1
ATOM 668 O O . GLN A 1 92 ? -2.644 2.938 -8.001 1.00 95.94 92 GLN A O 1
ATOM 673 N N . LYS A 1 93 ? -3.051 1.836 -6.086 1.00 96.25 93 LYS A N 1
ATOM 674 C CA . LYS A 1 93 ? -4.026 2.775 -5.530 1.00 96.25 93 LYS A CA 1
ATOM 675 C C . LYS A 1 93 ? -3.674 3.015 -4.072 1.00 96.25 93 LYS A C 1
ATOM 677 O O . LYS A 1 93 ? -3.448 2.063 -3.328 1.00 96.25 93 LYS A O 1
ATOM 682 N N . ILE A 1 94 ? -3.625 4.281 -3.685 1.00 97.00 94 ILE A N 1
ATOM 683 C CA . ILE A 1 94 ? -3.332 4.716 -2.326 1.00 97.00 94 ILE A CA 1
ATOM 684 C C . ILE A 1 94 ? -4.432 5.676 -1.899 1.00 97.00 94 ILE A C 1
ATOM 686 O O . ILE A 1 94 ? -4.768 6.608 -2.630 1.00 97.00 94 ILE A O 1
ATOM 690 N N . THR A 1 95 ? -4.943 5.478 -0.693 1.00 98.19 95 THR A N 1
ATOM 691 C CA . THR A 1 95 ? -5.789 6.450 -0.006 1.00 98.19 95 THR A CA 1
ATOM 692 C C . THR A 1 95 ? -5.012 6.967 1.192 1.00 98.19 95 THR A C 1
ATOM 694 O O . THR A 1 95 ? -4.484 6.152 1.937 1.00 98.19 95 THR A O 1
ATOM 697 N N . LEU A 1 96 ? -4.913 8.286 1.368 1.00 98.19 96 LEU A N 1
ATOM 698 C CA . LEU A 1 96 ? -4.275 8.927 2.525 1.00 98.19 96 LEU A CA 1
ATOM 699 C C . LEU A 1 96 ? -5.195 9.996 3.114 1.00 98.19 96 LEU A C 1
ATOM 701 O O . LEU A 1 96 ? -5.978 10.614 2.398 1.00 98.19 96 LEU A O 1
ATOM 705 N N . ILE A 1 97 ? -5.052 10.290 4.399 1.00 97.75 97 ILE A N 1
ATOM 706 C CA . ILE A 1 97 ? -5.570 11.539 4.969 1.00 97.75 97 ILE A CA 1
ATOM 707 C C . ILE A 1 97 ? -4.624 12.706 4.659 1.00 97.75 97 ILE A C 1
ATOM 709 O O . ILE A 1 97 ? -3.474 12.452 4.293 1.00 97.75 97 ILE A O 1
ATOM 713 N N . PRO A 1 98 ? -5.052 13.978 4.770 1.00 97.62 98 PRO A N 1
ATOM 714 C CA . PRO A 1 98 ? -4.151 15.126 4.671 1.00 97.62 98 PRO A CA 1
ATOM 715 C C . PRO A 1 98 ? -2.982 15.041 5.654 1.00 97.62 98 PRO A C 1
ATOM 717 O O . PRO A 1 98 ? -3.114 14.444 6.716 1.00 97.62 98 PRO A O 1
ATOM 720 N N . GLU A 1 99 ? -1.855 15.666 5.303 1.00 97.06 99 GLU A N 1
ATOM 721 C CA . GLU A 1 99 ? -0.671 15.754 6.170 1.00 97.06 99 GLU A CA 1
ATOM 722 C C . GLU A 1 99 ? -0.136 14.375 6.596 1.00 97.06 99 GLU A C 1
ATOM 724 O O . GLU A 1 99 ? 0.329 14.189 7.718 1.00 97.06 99 GLU A O 1
ATOM 729 N N . SER A 1 100 ? -0.195 13.395 5.691 1.00 96.62 100 SER A N 1
ATOM 730 C CA . SER A 1 100 ? 0.275 12.029 5.911 1.00 96.62 100 SER A CA 1
ATOM 731 C C . SER A 1 100 ? 1.340 11.641 4.897 1.00 96.62 100 SER A C 1
ATOM 733 O O . SER A 1 100 ? 1.307 12.078 3.742 1.00 96.62 100 SER A O 1
ATOM 735 N N . THR A 1 101 ? 2.298 10.830 5.339 1.00 97.12 101 THR A N 1
ATOM 736 C CA . THR A 1 101 ? 3.371 10.314 4.499 1.00 97.12 101 THR A CA 1
ATOM 737 C C . THR A 1 101 ? 3.184 8.841 4.161 1.00 97.12 101 THR A C 1
ATOM 739 O O . THR A 1 101 ? 2.662 8.058 4.956 1.00 97.12 101 THR A O 1
ATOM 742 N N . PHE A 1 102 ? 3.620 8.459 2.962 1.00 97.19 102 PHE A N 1
ATOM 743 C CA . PHE A 1 102 ? 3.600 7.075 2.501 1.00 97.19 102 PHE A CA 1
ATOM 744 C C . PHE A 1 102 ? 4.804 6.791 1.606 1.00 97.19 102 PHE A C 1
ATOM 746 O O . PHE A 1 102 ? 5.051 7.514 0.642 1.00 97.19 102 PHE A O 1
ATOM 753 N N . GLN A 1 103 ? 5.545 5.730 1.912 1.00 97.06 103 GLN A N 1
ATOM 754 C CA . GLN A 1 103 ? 6.691 5.299 1.120 1.00 97.06 103 GLN A CA 1
ATOM 755 C C . GLN A 1 103 ? 6.218 4.361 0.008 1.00 97.06 103 GLN A C 1
ATOM 757 O O . GLN A 1 103 ? 5.788 3.243 0.288 1.00 97.06 103 GLN A O 1
ATOM 762 N N . LEU A 1 104 ? 6.311 4.801 -1.248 1.00 96.00 104 LEU A N 1
ATOM 763 C CA . LEU A 1 104 ? 6.080 3.915 -2.387 1.00 96.00 104 LEU A CA 1
ATOM 764 C C . LEU A 1 104 ? 7.188 2.872 -2.488 1.00 96.00 104 LEU A C 1
ATOM 766 O O . LEU A 1 104 ? 8.372 3.180 -2.317 1.00 96.00 104 LEU A O 1
ATOM 770 N N . GLU A 1 105 ? 6.792 1.655 -2.836 1.00 96.06 105 GLU A N 1
ATOM 771 C CA . GLU A 1 105 ? 7.715 0.589 -3.185 1.00 96.06 105 GLU A CA 1
ATOM 772 C C . GLU A 1 105 ? 8.010 0.632 -4.688 1.00 96.06 105 GLU A C 1
ATOM 774 O O . GLU A 1 105 ? 7.102 0.766 -5.511 1.00 96.06 105 GLU A O 1
ATOM 779 N N . VAL A 1 106 ? 9.287 0.515 -5.048 1.00 94.50 106 VAL A N 1
ATOM 780 C CA . VAL A 1 106 ? 9.738 0.420 -6.439 1.00 94.50 106 VAL A CA 1
ATOM 781 C C . VAL A 1 106 ? 10.157 -1.018 -6.705 1.00 94.50 106 VAL A C 1
ATOM 783 O O . VAL A 1 106 ? 11.095 -1.517 -6.087 1.00 94.50 106 VAL A O 1
ATOM 786 N N . ILE A 1 107 ? 9.477 -1.672 -7.643 1.00 94.06 107 ILE A N 1
ATOM 787 C CA . ILE A 1 107 ? 9.696 -3.075 -7.992 1.00 94.06 107 ILE A CA 1
ATOM 788 C C . ILE A 1 107 ? 10.155 -3.168 -9.450 1.00 94.06 107 ILE A C 1
ATOM 790 O O . ILE A 1 107 ? 9.552 -2.578 -10.346 1.00 94.06 107 ILE A O 1
ATOM 794 N N . GLY A 1 108 ? 11.212 -3.945 -9.695 1.00 92.62 108 GLY A N 1
ATOM 795 C CA . GLY A 1 108 ? 11.749 -4.179 -11.037 1.00 92.62 108 GLY A CA 1
ATOM 796 C C . GLY A 1 108 ? 12.560 -3.007 -11.596 1.00 92.62 108 GLY A C 1
ATOM 797 O O . GLY A 1 108 ? 13.175 -2.243 -10.855 1.00 92.62 108 GLY A O 1
ATOM 798 N N . GLY A 1 109 ? 12.593 -2.893 -12.923 1.00 92.38 109 GLY A N 1
ATOM 799 C CA . GLY A 1 109 ? 13.394 -1.910 -13.650 1.00 92.38 109 GLY A CA 1
ATOM 800 C C . GLY A 1 109 ? 14.878 -2.290 -13.822 1.00 92.38 109 GLY A C 1
ATOM 801 O O . GLY A 1 109 ? 15.344 -3.303 -13.285 1.00 92.38 109 GLY A O 1
ATOM 802 N N . PRO A 1 110 ? 15.634 -1.497 -14.605 1.00 91.25 110 PRO A N 1
ATOM 803 C CA . PRO A 1 110 ? 17.064 -1.712 -14.854 1.00 91.25 110 PRO A CA 1
ATOM 804 C C . PRO A 1 110 ? 17.897 -1.666 -13.564 1.00 91.25 110 PRO A C 1
ATOM 806 O O . PRO A 1 110 ? 17.514 -0.999 -12.608 1.00 91.25 110 PRO A O 1
ATOM 809 N N . GLN A 1 111 ? 19.039 -2.372 -13.543 1.00 90.56 111 GLN A N 1
ATOM 810 C CA . GLN A 1 111 ? 19.917 -2.470 -12.366 1.00 90.56 111 GLN A CA 1
ATOM 811 C C . GLN A 1 111 ? 21.366 -2.058 -12.688 1.00 90.56 111 GLN A C 1
ATOM 813 O O . GLN A 1 111 ? 21.913 -2.534 -13.685 1.00 90.56 111 GLN A O 1
ATOM 818 N N . PRO A 1 112 ? 22.019 -1.246 -11.832 1.00 89.50 112 PRO A N 1
ATOM 819 C CA . PRO A 1 112 ? 21.462 -0.616 -10.627 1.00 89.50 112 PRO A CA 1
ATOM 820 C C . PRO A 1 112 ? 20.331 0.362 -10.969 1.00 89.50 112 PRO A C 1
ATOM 822 O O . PRO A 1 112 ? 20.330 0.934 -12.059 1.00 89.50 112 PRO A O 1
ATOM 825 N N . THR A 1 113 ? 19.366 0.519 -10.058 1.00 87.56 113 THR A N 1
ATOM 826 C CA . THR A 1 113 ? 18.211 1.396 -10.278 1.00 87.56 113 THR A CA 1
ATOM 827 C C . THR A 1 113 ? 18.696 2.816 -10.592 1.00 87.56 113 THR A C 1
ATOM 829 O O . THR A 1 113 ? 19.358 3.430 -9.749 1.00 87.56 113 THR A O 1
ATOM 832 N N . PRO A 1 114 ? 18.419 3.345 -11.795 1.00 89.38 114 PRO A N 1
ATOM 833 C CA . PRO A 1 114 ? 18.787 4.707 -12.145 1.00 89.38 114 PRO A CA 1
ATOM 834 C C . PRO A 1 114 ? 17.914 5.700 -11.374 1.00 89.38 114 PRO A C 1
ATOM 836 O O . PRO A 1 114 ? 16.950 5.328 -10.703 1.00 89.38 114 PRO A O 1
ATOM 839 N N . GLN A 1 115 ? 18.232 6.987 -11.492 1.00 91.19 115 GLN A N 1
ATOM 840 C CA . GLN A 1 115 ? 17.387 8.030 -10.926 1.00 91.19 115 GLN A CA 1
ATOM 841 C C . GLN A 1 115 ? 15.972 7.941 -11.515 1.00 91.19 115 GLN A C 1
ATOM 843 O O . GLN A 1 115 ? 15.798 7.934 -12.734 1.00 91.19 115 GLN A O 1
ATOM 848 N N . ILE A 1 116 ? 14.978 7.870 -10.631 1.00 94.19 116 ILE A N 1
ATOM 849 C CA . ILE A 1 116 ? 13.565 7.848 -10.998 1.00 94.19 116 ILE A CA 1
ATOM 850 C C . ILE A 1 116 ? 13.068 9.288 -11.003 1.00 94.19 116 ILE A C 1
ATOM 852 O O . ILE A 1 116 ? 13.209 10.016 -10.017 1.00 94.19 116 ILE A O 1
ATOM 856 N N . GLU A 1 117 ? 12.475 9.699 -12.114 1.00 95.50 117 GLU A N 1
ATOM 857 C CA . GLU A 1 117 ? 11.816 10.991 -12.224 1.00 95.50 117 GLU A CA 1
ATOM 858 C C . GLU A 1 117 ? 10.345 10.826 -11.863 1.00 95.50 117 GLU A C 1
ATOM 860 O O . GLU A 1 117 ? 9.611 10.092 -12.524 1.00 95.50 117 GLU A O 1
ATOM 865 N N . PHE A 1 118 ? 9.908 11.504 -10.805 1.00 97.06 118 PHE A N 1
ATOM 866 C CA . PHE A 1 118 ? 8.512 11.490 -10.395 1.00 97.06 118 PHE A CA 1
ATOM 867 C C . PHE A 1 118 ? 7.793 12.763 -10.826 1.00 97.06 118 PHE A C 1
ATOM 869 O O . PHE A 1 118 ? 8.272 13.880 -10.623 1.00 97.06 118 PHE A O 1
ATOM 876 N N . THR A 1 119 ? 6.592 12.590 -11.366 1.00 96.56 119 THR A N 1
ATOM 877 C CA . THR A 1 119 ? 5.701 13.680 -11.762 1.00 96.56 119 THR A CA 1
ATOM 878 C C . THR A 1 119 ? 4.321 13.479 -11.147 1.00 96.56 119 THR A C 1
ATOM 880 O O . THR A 1 119 ? 3.849 12.352 -11.003 1.00 96.56 119 THR A O 1
ATOM 883 N N . LEU A 1 120 ? 3.670 14.577 -10.760 1.00 95.75 120 LEU A N 1
ATOM 884 C CA . LEU A 1 120 ? 2.284 14.570 -10.294 1.00 95.75 120 LEU A CA 1
ATOM 885 C C . LEU A 1 120 ? 1.405 15.305 -11.291 1.00 95.75 120 LEU A C 1
ATOM 887 O O . LEU A 1 120 ? 1.772 16.390 -11.745 1.00 95.75 120 LEU A O 1
ATOM 891 N N . ASN A 1 121 ? 0.202 14.791 -11.542 1.00 96.75 121 ASN A N 1
ATOM 892 C CA . ASN A 1 121 ? -0.782 15.547 -12.321 1.00 96.75 121 ASN A CA 1
ATOM 893 C C . ASN A 1 121 ? -1.267 16.807 -11.571 1.00 96.75 121 ASN A C 1
ATOM 895 O O . ASN A 1 121 ? -1.614 17.803 -12.202 1.00 96.75 121 ASN A O 1
ATOM 899 N N . ASN A 1 122 ? -1.279 16.790 -10.231 1.00 96.44 122 ASN A N 1
ATOM 900 C CA . ASN A 1 122 ? -1.690 17.920 -9.406 1.00 96.44 122 ASN A CA 1
ATOM 901 C C . ASN A 1 122 ? -0.885 18.009 -8.097 1.00 96.44 122 ASN A C 1
ATOM 903 O O . ASN A 1 122 ? -1.188 17.344 -7.102 1.00 96.44 122 ASN A O 1
ATOM 907 N N . SER A 1 123 ? 0.097 18.913 -8.073 1.00 96.31 123 SER A N 1
ATOM 908 C CA . SER A 1 123 ? 0.964 19.181 -6.913 1.00 96.31 123 SER A CA 1
ATOM 909 C C . SER A 1 123 ? 0.282 19.943 -5.767 1.00 96.31 123 SER A C 1
ATOM 911 O O . SER A 1 123 ? 0.865 20.116 -4.694 1.00 96.31 123 SER A O 1
ATOM 913 N N . LYS A 1 124 ? -0.963 20.409 -5.959 1.00 97.25 124 LYS A N 1
ATOM 914 C CA . LYS A 1 124 ? -1.760 21.004 -4.872 1.00 97.25 124 LYS A CA 1
ATOM 915 C C . LYS A 1 124 ? -2.285 19.939 -3.906 1.00 97.25 124 LYS A C 1
ATOM 917 O O . LYS A 1 124 ? -2.552 20.279 -2.758 1.00 97.25 124 LYS A O 1
ATOM 922 N N . ILE A 1 125 ? -2.449 18.698 -4.375 1.00 98.00 125 ILE A N 1
ATOM 923 C CA . ILE A 1 125 ? -3.027 17.577 -3.614 1.00 98.00 125 ILE A CA 1
ATOM 924 C C . ILE A 1 125 ? -1.958 16.824 -2.827 1.00 98.00 125 ILE A C 1
ATOM 926 O O . ILE A 1 125 ? -2.216 16.434 -1.695 1.00 98.00 125 ILE A O 1
ATOM 930 N N . ALA A 1 126 ? -0.758 16.662 -3.384 1.00 98.00 126 ALA A N 1
ATOM 931 C CA . ALA A 1 126 ? 0.347 15.965 -2.736 1.00 98.00 126 ALA A CA 1
ATOM 932 C C . ALA A 1 126 ? 1.703 16.436 -3.281 1.00 98.00 126 ALA A C 1
ATOM 934 O O . ALA A 1 126 ? 1.775 17.198 -4.247 1.00 98.00 126 ALA A O 1
ATOM 935 N N . THR A 1 127 ? 2.780 15.967 -2.665 1.00 97.81 127 THR A N 1
ATOM 936 C CA . THR A 1 127 ? 4.148 16.013 -3.195 1.00 97.81 127 THR A CA 1
ATOM 937 C C . THR A 1 127 ? 4.780 14.637 -3.116 1.00 97.81 127 THR A C 1
ATOM 939 O O . THR A 1 127 ? 4.373 13.827 -2.290 1.00 97.81 127 THR A O 1
ATOM 942 N N . VAL A 1 128 ? 5.776 14.393 -3.960 1.00 97.75 128 VAL A N 1
ATOM 943 C CA . VAL A 1 128 ? 6.595 13.182 -3.931 1.00 97.75 128 VAL A CA 1
ATOM 944 C C . VAL A 1 128 ? 8.062 13.584 -3.964 1.00 97.75 128 VAL A C 1
ATOM 946 O O . VAL A 1 128 ? 8.446 14.500 -4.697 1.00 97.75 128 VAL A O 1
ATOM 949 N N . GLU A 1 129 ? 8.861 12.933 -3.138 1.00 95.75 129 GLU A N 1
ATOM 950 C CA . GLU A 1 129 ? 10.306 13.107 -3.091 1.00 95.75 129 GLU A CA 1
ATOM 951 C C . GLU A 1 129 ? 11.018 12.110 -4.029 1.00 95.75 129 GLU A C 1
ATOM 953 O O . GLU A 1 129 ? 10.437 11.091 -4.409 1.00 95.75 129 GLU A O 1
ATOM 958 N N . PRO A 1 130 ? 12.290 12.350 -4.409 1.00 92.81 130 PRO A N 1
ATOM 959 C CA . PRO A 1 130 ? 13.041 11.447 -5.293 1.00 92.81 130 PRO A CA 1
ATOM 960 C C . PRO A 1 130 ? 13.218 10.019 -4.755 1.00 92.81 130 PRO A C 1
ATOM 962 O O . PRO A 1 130 ? 13.441 9.091 -5.525 1.00 92.81 130 PRO A O 1
ATOM 965 N N . ASN A 1 131 ? 13.114 9.834 -3.438 1.00 93.31 131 ASN A N 1
ATOM 966 C CA . ASN A 1 131 ? 13.116 8.530 -2.769 1.00 93.31 131 ASN A CA 1
ATOM 967 C C . ASN A 1 131 ? 11.735 7.844 -2.784 1.00 93.31 131 ASN A C 1
ATOM 969 O O . ASN A 1 131 ? 11.564 6.841 -2.101 1.00 93.31 131 ASN A O 1
ATOM 973 N N . ALA A 1 132 ? 10.760 8.376 -3.525 1.00 95.62 132 ALA A N 1
ATOM 974 C CA . ALA A 1 132 ? 9.380 7.902 -3.591 1.00 95.62 132 ALA A CA 1
ATOM 975 C C . ALA A 1 132 ? 8.559 8.078 -2.292 1.00 95.62 132 ALA A C 1
ATOM 977 O O . ALA A 1 132 ? 7.516 7.442 -2.126 1.00 95.62 132 ALA A O 1
ATOM 978 N N . LEU A 1 133 ? 8.987 8.964 -1.384 1.00 97.38 133 LEU A N 1
ATOM 979 C CA . LEU A 1 133 ? 8.183 9.366 -0.232 1.00 97.38 133 LEU A CA 1
ATOM 980 C C . LEU A 1 133 ? 7.101 10.358 -0.671 1.00 97.38 133 LEU A C 1
ATOM 982 O O . LEU A 1 133 ? 7.388 11.459 -1.144 1.00 97.38 133 LEU A O 1
ATOM 986 N N . ILE A 1 134 ? 5.842 9.962 -0.522 1.00 97.81 134 ILE A N 1
ATOM 987 C CA . ILE A 1 134 ? 4.672 10.798 -0.783 1.00 97.81 134 ILE A CA 1
ATOM 988 C C . ILE A 1 134 ? 4.321 11.560 0.489 1.00 97.81 134 ILE A C 1
ATOM 990 O O . ILE A 1 134 ? 4.289 10.966 1.560 1.00 97.81 134 ILE A O 1
ATOM 994 N N . THR A 1 135 ? 3.945 12.830 0.343 1.00 97.81 135 THR A N 1
ATOM 995 C CA . THR A 1 135 ? 3.292 13.626 1.390 1.00 97.81 135 THR A CA 1
ATOM 996 C C . THR A 1 135 ? 1.982 14.193 0.853 1.00 97.81 135 THR A C 1
ATOM 998 O O . THR A 1 135 ? 1.981 14.989 -0.093 1.00 97.81 135 THR A O 1
ATOM 1001 N N . SER A 1 136 ? 0.855 13.798 1.444 1.00 98.06 136 SER A N 1
ATOM 1002 C CA . SER A 1 136 ? -0.474 14.315 1.103 1.00 98.06 136 SER A CA 1
ATOM 1003 C C . SER A 1 136 ? -0.689 15.734 1.650 1.00 98.06 136 SER A C 1
ATOM 1005 O O . SER A 1 136 ? -0.120 16.130 2.669 1.00 98.06 136 SER A O 1
ATOM 1007 N N . LYS A 1 137 ? -1.513 16.535 0.962 1.00 97.06 137 LYS A N 1
ATOM 1008 C CA . LYS A 1 137 ? -1.749 17.953 1.291 1.00 97.06 137 LYS A CA 1
ATOM 1009 C C . LYS A 1 137 ? -3.220 18.334 1.312 1.00 97.06 137 LYS A C 1
ATOM 1011 O O . LYS A 1 137 ? -3.707 18.793 2.334 1.00 97.06 137 LYS A O 1
ATOM 1016 N N . LYS A 1 138 ? -3.911 18.205 0.179 1.00 97.31 138 LYS A N 1
ATOM 1017 C CA . LYS A 1 138 ? -5.304 18.649 0.020 1.00 97.31 138 LYS A CA 1
ATOM 1018 C C . LYS A 1 138 ? -6.176 17.508 -0.446 1.00 97.31 138 LYS A C 1
ATOM 1020 O O . LYS A 1 138 ? -5.706 16.655 -1.187 1.00 97.31 138 LYS A O 1
ATOM 1025 N N . LEU A 1 139 ? -7.446 17.560 -0.065 1.00 97.81 139 LEU A N 1
ATO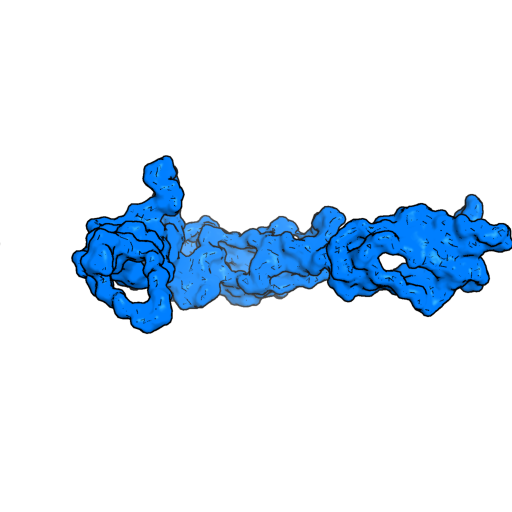M 1026 C CA . LEU A 1 139 ? -8.455 16.591 -0.475 1.00 97.81 139 LEU A CA 1
ATOM 1027 C C . LEU A 1 139 ? -8.590 16.511 -2.002 1.00 97.81 139 LEU A C 1
ATOM 1029 O O . LEU A 1 139 ? -8.520 17.530 -2.698 1.00 97.81 139 LEU A O 1
ATOM 1033 N N . GLY A 1 140 ? -8.827 15.301 -2.507 1.00 97.38 140 GLY A N 1
ATOM 1034 C CA . GLY A 1 140 ? -9.078 15.030 -3.921 1.00 97.38 140 GLY A CA 1
ATOM 1035 C C . GLY A 1 140 ? -8.202 13.924 -4.507 1.00 97.38 140 GLY A C 1
ATOM 1036 O O . GLY A 1 140 ? -7.500 13.212 -3.795 1.00 97.38 140 GLY A O 1
ATOM 1037 N N . TYR A 1 141 ? -8.254 13.789 -5.832 1.00 97.62 141 TYR A N 1
ATOM 1038 C CA . TYR A 1 141 ? -7.531 12.764 -6.583 1.00 97.62 141 TYR A CA 1
ATOM 1039 C C . TYR A 1 141 ? -6.344 13.347 -7.345 1.00 97.62 141 TYR A C 1
ATOM 1041 O O . TYR A 1 141 ? -6.458 14.373 -8.018 1.00 97.62 141 TYR A O 1
ATOM 1049 N N . THR A 1 142 ? -5.217 12.652 -7.283 1.00 98.12 142 THR A N 1
ATOM 1050 C CA . THR A 1 142 ? -4.008 12.947 -8.053 1.00 98.12 142 THR A CA 1
ATOM 1051 C C . THR A 1 142 ? -3.399 11.633 -8.543 1.00 98.12 142 THR A C 1
ATOM 1053 O O . THR A 1 142 ? -3.761 10.551 -8.081 1.00 98.12 142 THR A O 1
ATOM 1056 N N . SER A 1 143 ? -2.498 11.707 -9.508 1.00 97.75 143 SER A N 1
ATOM 1057 C CA . SER A 1 143 ? -1.753 10.554 -10.005 1.00 97.75 143 SER A CA 1
ATOM 1058 C C . SER A 1 143 ? -0.268 10.862 -9.971 1.00 97.75 143 SER A C 1
ATOM 1060 O O . SER A 1 143 ? 0.144 11.958 -10.360 1.00 97.75 143 SER A O 1
ATOM 1062 N N . ILE A 1 144 ? 0.517 9.890 -9.524 1.00 98.12 144 ILE A N 1
ATOM 1063 C CA . ILE A 1 144 ? 1.973 9.969 -9.449 1.00 98.12 144 ILE A CA 1
ATOM 1064 C C . ILE A 1 144 ? 2.528 9.044 -10.521 1.00 98.12 144 ILE A C 1
ATOM 1066 O O . ILE A 1 144 ? 2.273 7.843 -10.478 1.00 98.12 144 ILE A O 1
ATOM 1070 N N . THR A 1 145 ? 3.279 9.591 -11.468 1.00 97.75 145 THR A N 1
ATOM 1071 C CA . THR A 1 145 ? 3.970 8.815 -12.500 1.00 97.75 145 THR A CA 1
ATOM 1072 C C . THR A 1 145 ? 5.458 8.824 -12.204 1.00 97.75 145 THR A C 1
ATOM 1074 O O . THR A 1 145 ? 6.067 9.893 -12.156 1.00 97.75 145 THR A O 1
ATOM 1077 N N . GLY A 1 146 ? 6.029 7.640 -11.998 1.00 96.94 146 GLY A N 1
ATOM 1078 C CA . GLY A 1 146 ? 7.472 7.437 -11.979 1.00 96.94 146 GLY A CA 1
ATOM 1079 C C . GLY A 1 146 ? 7.958 7.051 -13.370 1.00 96.94 146 GLY A C 1
ATOM 1080 O O . GLY A 1 146 ? 7.325 6.229 -14.034 1.00 96.94 146 GLY A O 1
ATOM 1081 N N . THR A 1 147 ? 9.082 7.621 -13.785 1.00 95.06 147 THR A N 1
ATOM 1082 C CA . THR A 1 147 ? 9.714 7.352 -15.075 1.00 95.06 147 THR A CA 1
ATOM 1083 C C . THR A 1 147 ? 11.175 6.992 -14.863 1.00 95.06 147 THR A C 1
ATOM 1085 O O . THR A 1 147 ? 11.912 7.683 -14.160 1.00 95.06 147 THR A O 1
ATOM 1088 N N . VAL A 1 148 ? 11.595 5.904 -15.498 1.00 93.00 148 VAL A N 1
ATOM 1089 C CA . VAL A 1 148 ? 12.970 5.422 -15.525 1.00 93.00 148 VAL A CA 1
ATOM 1090 C C . VAL A 1 148 ? 13.479 5.446 -16.958 1.00 93.00 148 VAL A C 1
ATOM 1092 O O . VAL A 1 148 ? 12.920 4.797 -17.842 1.00 93.00 148 VAL A O 1
ATOM 1095 N N . ASN A 1 149 ? 14.576 6.164 -17.181 1.00 88.25 149 ASN A N 1
ATOM 1096 C CA . ASN A 1 149 ? 15.251 6.197 -18.473 1.00 88.25 149 ASN A CA 1
ATOM 1097 C C . ASN A 1 149 ? 16.080 4.919 -18.662 1.00 88.25 149 ASN A C 1
ATOM 1099 O O . ASN A 1 149 ? 16.961 4.609 -17.861 1.00 88.25 149 ASN A O 1
ATOM 1103 N N . VAL A 1 150 ? 15.793 4.175 -19.731 1.00 82.19 150 VAL A N 1
ATOM 1104 C CA . VAL A 1 150 ? 16.411 2.869 -20.030 1.00 82.19 150 VAL A CA 1
ATOM 1105 C C . VAL A 1 150 ? 17.583 3.005 -21.020 1.00 82.19 150 VAL A C 1
ATOM 1107 O O . VAL A 1 150 ? 18.338 2.059 -21.241 1.00 82.19 150 VAL A O 1
ATOM 1110 N N . GLY A 1 151 ? 17.781 4.203 -21.574 1.00 74.94 151 GLY A N 1
ATOM 1111 C CA . GLY A 1 151 ? 18.833 4.532 -22.535 1.00 74.94 151 GLY A CA 1
ATOM 1112 C C . GLY A 1 151 ? 18.276 4.829 -23.929 1.00 74.94 151 GLY A C 1
ATOM 1113 O O . GLY A 1 151 ? 17.269 4.261 -24.357 1.00 74.94 151 GLY A O 1
ATOM 1114 N N . GLY A 1 152 ? 18.939 5.739 -24.648 1.00 74.25 152 GLY A N 1
ATOM 1115 C CA . GLY A 1 152 ? 18.414 6.290 -25.901 1.00 74.25 152 GLY A CA 1
ATOM 1116 C C . GLY A 1 152 ? 17.104 7.050 -25.668 1.00 74.25 152 GLY A C 1
ATOM 1117 O O . GLY A 1 152 ? 17.001 7.806 -24.708 1.00 74.25 152 GLY A O 1
ATOM 1118 N N . GLU A 1 153 ? 16.106 6.819 -26.523 1.00 72.75 153 GLU A N 1
ATOM 1119 C CA . GLU A 1 153 ? 14.761 7.421 -26.429 1.00 72.75 153 GLU A CA 1
ATOM 1120 C C . GLU A 1 153 ? 13.740 6.536 -25.682 1.00 72.75 153 GLU A C 1
ATOM 1122 O O . GLU A 1 153 ? 12.546 6.827 -25.684 1.00 72.75 153 GLU A O 1
ATOM 1127 N N . HIS A 1 154 ? 14.182 5.443 -25.047 1.00 82.06 154 HIS A N 1
ATOM 1128 C CA . HIS A 1 154 ? 13.287 4.502 -24.371 1.00 82.06 154 HIS A CA 1
ATOM 1129 C C . HIS A 1 154 ? 13.226 4.772 -22.865 1.00 82.06 154 HIS A C 1
ATOM 1131 O O . HIS A 1 154 ? 14.251 4.807 -22.174 1.00 82.06 154 HIS A O 1
ATOM 1137 N N . SER A 1 155 ? 12.008 4.888 -22.342 1.00 88.31 155 SER A N 1
ATOM 1138 C CA . SER A 1 155 ? 11.726 4.995 -20.914 1.00 88.31 155 SER A CA 1
ATOM 1139 C C . SER A 1 155 ? 10.681 3.965 -20.492 1.00 88.31 155 SER A C 1
ATOM 1141 O O . SER A 1 155 ? 9.821 3.559 -21.274 1.00 88.31 155 SER A O 1
ATOM 1143 N N . SER A 1 156 ? 10.781 3.524 -19.243 1.00 90.69 156 SER A N 1
ATOM 1144 C CA . SER A 1 156 ? 9.771 2.703 -18.583 1.00 90.69 156 SER A CA 1
ATOM 1145 C C . SER A 1 156 ? 9.065 3.573 -17.558 1.00 90.69 156 SER A C 1
ATOM 1147 O O . SER A 1 156 ? 9.722 4.256 -16.775 1.00 90.69 156 SER A O 1
ATOM 1149 N N . GLN A 1 157 ? 7.737 3.551 -17.544 1.00 93.75 157 GLN A N 1
ATOM 1150 C CA . GLN A 1 157 ? 6.946 4.385 -16.643 1.00 93.75 157 GLN A CA 1
ATOM 1151 C C . GLN A 1 157 ? 5.825 3.588 -15.990 1.00 93.75 157 GLN A C 1
ATOM 1153 O O . GLN A 1 157 ? 5.270 2.669 -16.592 1.00 93.75 157 GLN A O 1
ATOM 1158 N N . ASN A 1 158 ? 5.470 3.967 -14.767 1.00 96.56 158 ASN A N 1
ATOM 1159 C CA . ASN A 1 158 ? 4.309 3.430 -14.072 1.00 96.56 158 ASN A CA 1
ATOM 1160 C C . ASN A 1 158 ? 3.608 4.536 -13.280 1.00 96.56 158 ASN A C 1
ATOM 1162 O O . ASN A 1 158 ? 4.257 5.442 -12.755 1.00 96.56 158 ASN A O 1
ATOM 1166 N N . THR A 1 159 ? 2.280 4.455 -13.214 1.00 97.62 159 THR A N 1
ATOM 1167 C CA . THR A 1 159 ? 1.431 5.475 -12.599 1.00 97.62 159 THR A CA 1
ATOM 1168 C C . THR A 1 159 ? 0.609 4.874 -11.472 1.00 97.62 159 THR A C 1
ATOM 1170 O O . THR A 1 159 ? -0.044 3.853 -11.654 1.00 97.62 159 THR A O 1
ATOM 1173 N N . VAL A 1 160 ? 0.593 5.561 -10.333 1.00 97.88 160 VAL A N 1
ATOM 1174 C CA . VAL A 1 160 ? -0.194 5.224 -9.144 1.00 97.88 160 VAL A CA 1
ATOM 1175 C C . VAL A 1 160 ? -1.264 6.284 -8.930 1.00 97.88 160 VAL A C 1
ATOM 1177 O O . VAL A 1 160 ? -1.010 7.481 -9.095 1.00 97.88 160 VAL A O 1
ATOM 1180 N N . VAL A 1 161 ? -2.460 5.858 -8.532 1.00 98.12 161 VAL A N 1
ATOM 1181 C CA . VAL A 1 161 ? -3.549 6.763 -8.150 1.00 98.12 161 VAL A CA 1
ATOM 1182 C C . VAL A 1 161 ? -3.474 7.048 -6.656 1.00 98.12 161 VAL A C 1
ATOM 1184 O O . VAL A 1 161 ? -3.443 6.125 -5.846 1.00 98.12 161 VAL A O 1
ATOM 1187 N N . LEU A 1 162 ? -3.500 8.329 -6.293 1.00 98.19 162 LEU A N 1
ATOM 1188 C CA . LEU A 1 162 ? -3.577 8.790 -4.913 1.00 98.19 162 LEU A CA 1
ATOM 1189 C C . LEU A 1 162 ? -4.901 9.521 -4.679 1.00 98.19 162 LEU A C 1
ATOM 1191 O O . LEU A 1 162 ? -5.236 10.475 -5.385 1.00 98.19 162 LEU A O 1
ATOM 1195 N N . HIS A 1 163 ? -5.621 9.101 -3.647 1.00 98.12 163 HIS A N 1
ATOM 1196 C CA . HIS A 1 163 ? -6.838 9.732 -3.164 1.00 98.12 163 HIS A CA 1
ATOM 1197 C C . HIS A 1 163 ? -6.608 10.288 -1.758 1.00 98.12 163 HIS A C 1
ATOM 1199 O O . HIS A 1 163 ? -6.263 9.550 -0.841 1.00 98.12 163 HIS A O 1
ATOM 1205 N N . VAL A 1 164 ? -6.781 11.596 -1.584 1.00 98.25 164 VAL A N 1
ATOM 1206 C CA . VAL A 1 164 ? -6.650 12.249 -0.281 1.00 98.25 164 VAL A CA 1
ATOM 1207 C C . VAL A 1 164 ? -8.038 12.542 0.283 1.00 98.25 164 VAL A C 1
ATOM 1209 O O . VAL A 1 164 ? -8.807 13.276 -0.344 1.00 98.25 164 VAL A O 1
ATOM 1212 N N . VAL A 1 165 ? -8.350 11.989 1.458 1.00 97.50 165 VAL A N 1
ATOM 1213 C CA . VAL A 1 165 ? -9.695 12.012 2.064 1.00 97.50 165 VAL A CA 1
ATOM 1214 C C . VAL A 1 165 ? -9.687 12.424 3.529 1.00 97.50 165 VAL A C 1
ATOM 1216 O O . VAL A 1 165 ? -8.738 12.167 4.258 1.00 97.50 165 VAL A O 1
ATOM 1219 N N . SER A 1 166 ? -10.786 13.013 3.989 1.00 97.44 166 SER A N 1
ATOM 1220 C CA . SER A 1 166 ? -11.062 13.144 5.419 1.00 97.44 166 SER A CA 1
ATOM 1221 C C . SER A 1 166 ? -11.914 11.965 5.871 1.00 97.44 166 SER A C 1
ATOM 1223 O O . SER A 1 166 ? -12.944 11.687 5.258 1.00 97.44 166 SER A O 1
ATOM 1225 N N . LEU A 1 167 ? -11.550 11.330 6.982 1.00 97.50 167 LEU A N 1
ATOM 1226 C CA . LEU A 1 167 ? -12.331 10.237 7.547 1.00 97.50 167 LEU A CA 1
ATOM 1227 C C . LEU A 1 167 ? -13.712 10.738 7.980 1.00 97.50 167 LEU A C 1
ATOM 1229 O O . LEU A 1 167 ? -13.842 11.676 8.777 1.00 97.50 167 LEU A O 1
ATOM 1233 N N . ALA A 1 168 ? -14.757 10.085 7.474 1.00 96.81 168 ALA A N 1
ATOM 1234 C CA . ALA A 1 168 ? -16.138 10.363 7.865 1.00 96.81 168 ALA A CA 1
ATOM 1235 C C . ALA A 1 168 ? -16.543 9.680 9.184 1.00 96.81 168 ALA A C 1
ATOM 1237 O O . ALA A 1 168 ? -17.500 10.095 9.848 1.00 96.81 168 ALA A O 1
ATOM 1238 N N . GLY A 1 169 ? -15.796 8.646 9.563 1.00 97.12 169 GLY A N 1
ATOM 1239 C CA . GLY A 1 169 ? -15.969 7.854 10.768 1.00 97.12 169 GLY A CA 1
ATOM 1240 C C . GLY A 1 169 ? -14.894 6.783 10.862 1.00 97.12 169 GLY A C 1
ATOM 1241 O O . GLY A 1 169 ? -13.998 6.715 10.020 1.00 97.12 169 GLY A O 1
ATOM 1242 N N . VAL A 1 170 ? -15.004 5.941 11.882 1.00 97.75 170 VAL A N 1
ATOM 1243 C CA . VAL A 1 170 ? -14.150 4.765 12.055 1.00 97.75 170 VAL A CA 1
ATOM 1244 C C . VAL A 1 170 ? -15.015 3.537 12.285 1.00 97.75 170 VAL A C 1
ATOM 1246 O O . VAL A 1 170 ? -16.158 3.665 12.722 1.00 97.75 170 VAL A O 1
ATOM 1249 N N . ARG A 1 171 ? -14.457 2.363 12.006 1.00 97.69 171 ARG A N 1
ATOM 1250 C CA . ARG A 1 171 ? -15.054 1.063 12.301 1.00 97.69 171 ARG A CA 1
ATOM 1251 C C . ARG A 1 171 ? -14.043 0.122 12.945 1.00 97.69 171 ARG A C 1
ATOM 1253 O O . ARG A 1 171 ? -12.880 0.086 12.536 1.00 97.69 171 ARG A O 1
ATOM 1260 N N . ALA A 1 172 ? -14.493 -0.649 13.925 1.00 97.69 172 ALA A N 1
ATOM 1261 C CA . ALA A 1 172 ? -13.743 -1.731 14.539 1.00 97.69 172 ALA A CA 1
ATOM 1262 C C . ALA A 1 172 ? -13.965 -3.018 13.732 1.00 97.69 172 ALA A C 1
ATOM 1264 O O . ALA A 1 172 ? -15.015 -3.653 13.804 1.00 97.69 172 ALA A O 1
ATOM 1265 N N . VAL A 1 173 ? -12.965 -3.414 12.948 1.00 97.19 173 VAL A N 1
ATOM 1266 C CA . VAL A 1 173 ? -13.006 -4.618 12.112 1.00 97.19 173 VAL A CA 1
ATOM 1267 C C . VAL A 1 173 ? -12.314 -5.758 12.843 1.00 97.19 173 VAL A C 1
ATOM 1269 O O . VAL A 1 173 ? -11.104 -5.709 13.066 1.00 97.19 173 VAL A O 1
ATOM 1272 N N . ALA A 1 174 ? -13.072 -6.789 13.208 1.00 97.19 174 ALA A N 1
ATOM 1273 C CA . ALA A 1 174 ? -12.535 -8.013 13.787 1.00 97.19 174 ALA A CA 1
ATOM 1274 C C . ALA A 1 174 ? -12.171 -9.028 12.692 1.00 97.19 174 ALA A C 1
ATOM 1276 O O . ALA A 1 174 ? -12.873 -9.152 11.691 1.00 97.19 174 ALA A O 1
ATOM 1277 N N . SER A 1 175 ? -11.100 -9.790 12.909 1.00 97.06 175 SER A N 1
ATOM 1278 C CA . SER A 1 175 ? -10.771 -10.978 12.095 1.00 97.06 175 SER A CA 1
ATOM 1279 C C . SER A 1 175 ? -11.850 -12.058 12.142 1.00 97.06 175 SER A C 1
ATOM 1281 O O . SER A 1 175 ? -12.056 -12.763 11.159 1.00 97.06 175 SER A O 1
ATOM 1283 N N . SER A 1 176 ? -12.528 -12.184 13.282 1.00 96.19 176 SER A N 1
ATOM 1284 C CA . SER A 1 176 ? -13.686 -13.046 13.486 1.00 96.19 176 SER A CA 1
ATOM 1285 C C . SER A 1 176 ? -14.562 -12.471 14.599 1.00 96.19 176 SER A C 1
ATOM 1287 O O . SER A 1 176 ? -14.056 -11.894 15.562 1.00 96.19 176 SER A O 1
ATOM 1289 N N . HIS A 1 177 ? -15.876 -12.660 14.490 1.00 96.44 177 HIS A N 1
ATOM 1290 C CA . HIS A 1 177 ? -16.837 -12.334 15.553 1.00 96.44 177 HIS A CA 1
ATOM 1291 C C . HIS A 1 177 ? -17.012 -13.475 16.569 1.00 96.44 177 HIS A C 1
ATOM 1293 O O . HIS A 1 177 ? -17.761 -13.333 17.536 1.00 96.44 177 HIS A O 1
ATOM 1299 N N . MET A 1 178 ? -16.330 -14.600 16.349 1.00 94.69 178 MET A N 1
ATOM 1300 C CA . MET A 1 178 ? -16.387 -15.792 17.186 1.00 94.69 178 MET A CA 1
ATOM 1301 C C . MET A 1 178 ? -14.999 -16.408 17.353 1.00 94.69 178 MET A C 1
ATOM 1303 O O . MET A 1 178 ? -14.240 -16.504 16.387 1.00 94.69 178 MET A O 1
ATOM 1307 N N . THR A 1 179 ? -14.680 -16.846 18.565 1.00 94.69 179 THR A N 1
ATOM 1308 C CA . THR A 1 179 ? -13.473 -17.614 18.878 1.00 94.69 179 THR A CA 1
ATOM 1309 C C . THR A 1 179 ? -13.796 -18.677 19.919 1.00 94.69 179 THR A C 1
ATOM 1311 O O . THR A 1 179 ? -14.746 -18.536 20.683 1.00 94.69 179 THR A O 1
ATOM 1314 N N . GLU A 1 180 ? -12.999 -19.732 19.978 1.00 92.50 180 GLU A N 1
ATOM 1315 C CA . GLU A 1 180 ? -13.040 -20.680 21.090 1.00 92.50 180 GLU A CA 1
ATOM 1316 C C . GLU A 1 180 ? -12.171 -20.170 22.252 1.00 92.50 180 GLU A C 1
ATOM 1318 O O . GLU A 1 180 ? -11.338 -19.268 22.072 1.00 92.50 180 GLU A O 1
ATOM 1323 N N . ARG A 1 181 ? -12.335 -20.755 23.443 1.00 92.38 181 ARG A N 1
ATOM 1324 C CA . ARG A 1 181 ? -11.417 -20.561 24.577 1.00 92.38 181 ARG A CA 1
ATOM 1325 C C . ARG A 1 181 ? -9.968 -20.843 24.154 1.00 92.38 181 ARG A C 1
ATOM 1327 O O . ARG A 1 181 ? -9.666 -21.882 23.576 1.00 92.38 181 ARG A O 1
ATOM 1334 N N . GLY A 1 182 ? -9.064 -19.918 24.467 1.00 91.12 182 GLY A N 1
ATOM 1335 C CA . GLY A 1 182 ? -7.654 -19.940 24.066 1.00 91.12 182 GLY A CA 1
ATOM 1336 C C . GLY A 1 182 ? -7.404 -19.550 22.604 1.00 91.12 182 GLY A C 1
ATOM 1337 O O . GLY A 1 182 ? -6.252 -19.378 22.205 1.00 91.12 182 GLY A O 1
ATOM 1338 N N . GLY A 1 183 ? -8.456 -19.388 21.797 1.00 91.94 183 GLY A N 1
ATOM 1339 C CA . GLY A 1 183 ? -8.349 -18.899 20.429 1.00 91.94 183 GLY A CA 1
ATOM 1340 C C . GLY A 1 183 ? -7.970 -17.419 20.387 1.00 91.94 183 GLY A C 1
ATOM 1341 O O . GLY A 1 183 ? -8.290 -16.647 21.294 1.00 91.94 183 GLY A O 1
ATOM 1342 N N . ARG A 1 184 ? -7.263 -17.028 19.323 1.00 94.19 184 ARG A N 1
ATOM 1343 C CA . ARG A 1 184 ? -6.723 -15.676 19.146 1.00 94.19 184 ARG A CA 1
ATOM 1344 C C . ARG A 1 184 ? -7.327 -14.994 17.942 1.00 94.19 184 ARG A C 1
ATOM 1346 O O . ARG A 1 184 ? -7.423 -15.578 16.865 1.00 94.19 184 ARG A O 1
ATOM 1353 N N . ILE A 1 185 ? -7.644 -13.723 18.120 1.00 96.06 185 ILE A N 1
ATOM 1354 C CA . ILE A 1 185 ? -8.176 -12.853 17.079 1.00 96.06 185 ILE A CA 1
ATOM 1355 C C . ILE A 1 185 ? -7.519 -11.479 17.179 1.00 96.06 185 ILE A C 1
ATOM 1357 O O . ILE A 1 185 ? -6.989 -11.094 18.220 1.00 96.06 185 ILE A O 1
ATOM 1361 N N . TRP A 1 186 ? -7.591 -10.710 16.103 1.00 96.00 186 TRP A N 1
ATOM 1362 C CA . TRP A 1 186 ? -7.274 -9.285 16.113 1.00 96.00 186 TRP A CA 1
ATOM 1363 C C . TRP A 1 186 ? -8.506 -8.440 15.799 1.00 96.00 186 TRP A C 1
ATOM 1365 O O . TRP A 1 186 ? -9.409 -8.882 15.077 1.00 96.00 186 TRP A O 1
ATOM 1375 N N . VAL A 1 187 ? -8.509 -7.212 16.318 1.00 97.19 187 VAL A N 1
ATOM 1376 C CA . VAL A 1 187 ? -9.454 -6.146 15.966 1.00 97.19 187 VAL A CA 1
ATOM 1377 C C . VAL A 1 187 ? -8.657 -4.921 15.546 1.00 97.19 187 VAL A C 1
ATOM 1379 O O . VAL A 1 187 ? -7.693 -4.554 16.212 1.00 97.19 187 VAL A O 1
ATOM 1382 N N . ARG A 1 188 ? -9.040 -4.299 14.431 1.00 96.62 188 ARG A N 1
ATOM 1383 C CA . ARG A 1 188 ? -8.332 -3.176 13.808 1.00 96.62 188 ARG A CA 1
ATOM 1384 C C . ARG A 1 188 ? -9.278 -2.016 13.538 1.00 96.62 188 ARG A C 1
ATOM 1386 O O . ARG A 1 188 ? -10.446 -2.227 13.229 1.00 96.62 188 ARG A O 1
ATOM 1393 N N . VAL A 1 189 ? -8.765 -0.796 13.630 1.00 97.25 189 VAL A N 1
ATOM 1394 C CA . VAL A 1 189 ? -9.472 0.410 13.194 1.00 97.25 189 VAL A CA 1
ATOM 1395 C C . VAL A 1 189 ? -9.336 0.566 11.686 1.00 97.25 189 VAL A C 1
ATOM 1397 O O . VAL A 1 189 ? -8.223 0.581 11.159 1.00 97.25 189 VAL A O 1
ATOM 1400 N N . ASN A 1 190 ? -10.458 0.766 11.004 1.00 97.56 190 ASN A N 1
ATOM 1401 C CA . ASN A 1 190 ? -10.494 1.294 9.642 1.00 97.56 190 ASN A CA 1
ATOM 1402 C C . ASN A 1 190 ? -11.335 2.569 9.624 1.00 97.56 190 ASN A C 1
ATOM 1404 O O . ASN A 1 190 ? -12.128 2.803 10.535 1.00 97.56 190 ASN A O 1
ATOM 1408 N N . GLY A 1 191 ? -11.214 3.356 8.562 1.00 97.25 191 GLY A N 1
ATOM 1409 C CA . GLY A 1 191 ? -12.265 4.285 8.173 1.00 97.25 191 GLY A CA 1
ATOM 1410 C C . GLY A 1 191 ? -13.496 3.552 7.630 1.00 97.25 191 GLY A C 1
ATOM 1411 O O . GLY A 1 191 ? -13.534 2.315 7.565 1.00 97.25 191 GLY A O 1
ATOM 1412 N N . LEU A 1 192 ? -14.533 4.314 7.292 1.00 96.44 192 LEU A N 1
ATOM 1413 C CA . LEU A 1 192 ? -15.804 3.756 6.822 1.00 96.44 192 LEU A CA 1
ATOM 1414 C C . LEU A 1 192 ? -15.700 3.213 5.395 1.00 96.44 192 LEU A C 1
ATOM 1416 O O . LEU A 1 192 ? -16.404 2.258 5.067 1.00 96.44 192 LEU A O 1
ATOM 1420 N N . ASP A 1 193 ? -14.812 3.783 4.583 1.00 94.62 193 ASP A N 1
ATOM 1421 C CA . ASP A 1 193 ? -14.527 3.293 3.238 1.00 94.62 193 ASP A CA 1
ATOM 1422 C C . ASP A 1 193 ? -13.647 2.022 3.279 1.00 94.62 193 ASP A C 1
ATOM 1424 O O . ASP A 1 193 ? -12.985 1.706 4.280 1.00 94.62 193 ASP A O 1
ATOM 1428 N N . GLU A 1 194 ? -13.666 1.234 2.206 1.00 90.25 194 GLU A N 1
ATOM 1429 C CA . GLU A 1 194 ? -12.851 0.023 2.074 1.00 90.25 194 GLU A CA 1
ATOM 1430 C C . GLU A 1 194 ? -11.360 0.322 1.913 1.00 90.25 194 GLU A C 1
ATOM 1432 O O . GLU A 1 194 ? -10.535 -0.427 2.444 1.00 90.25 194 GLU A O 1
ATOM 1437 N N . ASP A 1 195 ? -11.020 1.458 1.302 1.00 93.19 195 ASP A N 1
ATOM 1438 C CA . ASP A 1 195 ? -9.632 1.863 1.079 1.00 93.19 195 ASP A CA 1
ATOM 1439 C C . ASP A 1 195 ? -9.025 2.644 2.265 1.00 93.19 195 ASP A C 1
ATOM 1441 O O . ASP A 1 195 ? -7.827 2.933 2.287 1.00 93.19 195 ASP A O 1
ATOM 1445 N N . GLU A 1 196 ? -9.813 2.960 3.296 1.00 96.06 196 GLU A N 1
ATOM 1446 C CA . GLU A 1 196 ? -9.379 3.676 4.506 1.00 96.06 196 GLU A CA 1
ATOM 1447 C C . GLU A 1 196 ? -8.795 2.716 5.566 1.00 96.06 196 GLU A C 1
ATOM 1449 O O . GLU A 1 196 ? -9.256 2.621 6.706 1.00 96.06 196 GLU A O 1
ATOM 1454 N N . SER A 1 197 ? -7.768 1.953 5.199 1.00 95.31 197 SER A N 1
ATOM 1455 C CA . SER A 1 197 ? -7.006 1.133 6.157 1.00 95.31 197 SER A CA 1
ATOM 1456 C C . SER A 1 197 ? -6.060 1.993 7.026 1.00 95.31 197 SER A C 1
ATOM 1458 O O . SER A 1 197 ? -5.838 3.153 6.698 1.00 95.31 197 SER A O 1
ATOM 1460 N N . PRO A 1 198 ? -5.417 1.465 8.087 1.00 95.19 198 PRO A N 1
ATOM 1461 C CA . PRO A 1 198 ? -4.362 2.161 8.819 1.00 95.19 198 PRO A CA 1
ATOM 1462 C C . PRO A 1 198 ? -3.214 2.673 7.967 1.00 95.19 198 PRO A C 1
ATOM 1464 O O . PRO A 1 198 ? -2.572 3.631 8.371 1.00 95.19 198 PRO A O 1
ATOM 1467 N N . PHE A 1 199 ? -2.972 2.121 6.776 1.00 93.69 199 PHE A N 1
ATOM 1468 C CA . PHE A 1 199 ? -2.005 2.716 5.851 1.00 93.6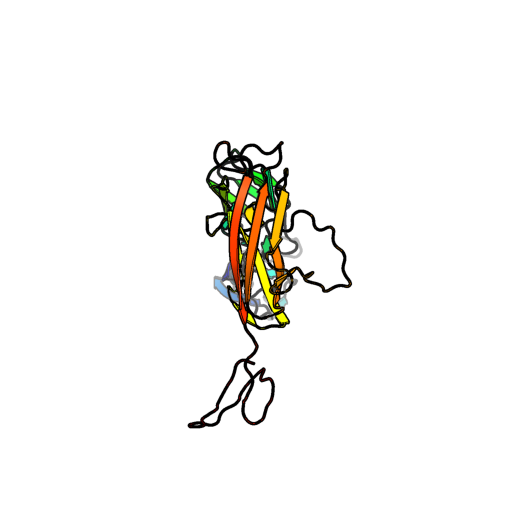9 199 PHE A CA 1
ATOM 1469 C C . PHE A 1 199 ? -2.429 4.108 5.365 1.00 93.69 199 PHE A C 1
ATOM 1471 O O . PHE A 1 199 ? -1.570 4.910 5.020 1.00 93.69 199 PHE A O 1
ATOM 1478 N N . ALA A 1 200 ? -3.728 4.419 5.396 1.00 95.94 200 ALA A N 1
ATOM 1479 C CA . ALA A 1 200 ? -4.255 5.719 5.008 1.00 95.94 200 ALA A CA 1
ATOM 1480 C C . ALA A 1 200 ? -3.989 6.826 6.034 1.00 95.94 200 ALA A C 1
ATOM 1482 O O . ALA A 1 200 ? -3.992 8.001 5.679 1.00 95.94 200 ALA A O 1
ATOM 1483 N N . PHE A 1 201 ? -3.783 6.481 7.305 1.00 95.19 201 PHE A N 1
ATOM 1484 C CA . PHE A 1 201 ? -3.695 7.471 8.383 1.00 95.19 201 PHE A CA 1
ATOM 1485 C C . PHE A 1 201 ? -2.586 7.224 9.406 1.00 95.19 201 PHE A C 1
ATOM 1487 O O . PHE A 1 201 ? -2.327 8.082 10.247 1.00 95.19 201 PHE A O 1
ATOM 1494 N N . GLY A 1 202 ? -1.902 6.085 9.348 1.00 93.50 202 GLY A N 1
ATOM 1495 C CA . GLY A 1 202 ? -0.823 5.748 10.271 1.00 93.50 202 GLY A CA 1
ATOM 1496 C C . GLY A 1 202 ? 0.430 6.596 10.073 1.00 93.50 202 GLY A C 1
ATOM 1497 O O . GLY A 1 202 ? 1.145 6.846 11.035 1.00 93.50 202 GLY A O 1
ATOM 1498 N N . GLY A 1 203 ? 0.661 7.100 8.858 1.00 94.31 203 GLY A N 1
ATOM 1499 C CA . GLY A 1 203 ? 1.763 8.014 8.543 1.00 94.31 203 GLY A CA 1
ATOM 1500 C C . GLY A 1 203 ? 1.435 9.490 8.778 1.00 94.31 203 GLY A C 1
ATOM 1501 O O . GLY A 1 203 ? 2.042 10.353 8.154 1.00 94.31 203 GLY A O 1
ATOM 1502 N N . ALA A 1 204 ? 0.397 9.818 9.548 1.00 95.50 204 ALA A N 1
ATOM 1503 C CA . ALA A 1 204 ? -0.008 11.203 9.766 1.00 95.50 204 ALA A CA 1
ATOM 1504 C C . ALA A 1 204 ? 1.043 11.984 10.567 1.00 95.50 204 ALA A C 1
ATOM 1506 O O . ALA A 1 204 ? 1.480 11.536 11.625 1.00 95.50 204 ALA A O 1
ATOM 1507 N N . LEU A 1 205 ? 1.373 13.197 10.118 1.00 95.12 205 LEU A N 1
ATOM 1508 C CA . LEU A 1 205 ? 2.229 14.135 10.850 1.00 95.12 205 LEU A CA 1
ATOM 1509 C C . LEU A 1 205 ? 1.660 14.445 12.242 1.00 95.12 205 LEU A C 1
ATOM 1511 O O . LEU A 1 205 ? 2.398 14.601 13.214 1.00 95.12 205 LEU A O 1
ATOM 1515 N N . TYR A 1 206 ? 0.332 14.517 12.332 1.00 94.88 206 TYR A N 1
ATOM 1516 C CA . TYR A 1 206 ? -0.412 14.685 13.572 1.00 94.88 206 TYR A CA 1
ATOM 1517 C C . TYR A 1 206 ? -1.210 13.404 13.864 1.00 94.88 206 TYR A C 1
ATOM 1519 O O . TYR A 1 206 ? -2.380 13.316 13.474 1.00 94.88 206 TYR A O 1
ATOM 1527 N N . PRO A 1 207 ? -0.597 12.399 14.517 1.00 93.31 207 PRO A N 1
ATOM 1528 C CA . PRO A 1 207 ? -1.215 11.094 14.711 1.00 93.31 207 PRO A CA 1
ATOM 1529 C C . PRO A 1 207 ? -2.477 11.182 15.572 1.00 93.31 207 PRO A C 1
ATOM 1531 O O . PRO A 1 207 ? -2.622 12.058 16.431 1.00 93.31 207 PRO A O 1
ATOM 1534 N N . PHE A 1 208 ? -3.404 10.257 15.334 1.00 93.94 208 PHE A N 1
ATOM 1535 C CA . PHE A 1 208 ? -4.586 10.101 16.174 1.00 93.94 208 PHE A CA 1
ATOM 1536 C C . PHE A 1 208 ? -4.217 9.566 17.551 1.00 93.94 208 PHE A C 1
ATOM 1538 O O . PHE A 1 208 ? -3.247 8.826 17.689 1.00 93.94 208 PHE A O 1
ATOM 1545 N N . LYS A 1 209 ? -5.060 9.869 18.541 1.00 94.62 209 LYS A N 1
ATOM 1546 C CA . LYS A 1 209 ? -5.049 9.167 19.820 1.00 94.62 209 LYS A CA 1
ATOM 1547 C C . LYS A 1 209 ? -6.044 8.010 19.777 1.00 94.62 209 LYS A C 1
ATOM 1549 O O . LYS A 1 209 ? -7.251 8.251 19.766 1.00 94.62 209 LYS A O 1
ATOM 1554 N N . VAL A 1 210 ? -5.555 6.773 19.733 1.00 95.31 210 VAL A N 1
ATOM 1555 C CA . VAL A 1 210 ? -6.399 5.567 19.647 1.00 95.31 210 VAL A CA 1
ATOM 1556 C C . VAL A 1 210 ? -6.483 4.895 21.009 1.00 95.31 210 VAL A C 1
ATOM 1558 O O . VAL A 1 210 ? -5.467 4.545 21.600 1.00 95.31 210 VAL A O 1
ATOM 1561 N N . ILE A 1 211 ? -7.704 4.718 21.507 1.00 94.94 211 ILE A N 1
ATOM 1562 C CA . ILE A 1 211 ? -7.988 4.138 22.819 1.00 94.94 211 ILE A CA 1
ATOM 1563 C C . ILE A 1 211 ? -8.888 2.924 22.622 1.00 94.94 211 ILE A C 1
ATOM 1565 O O . ILE A 1 211 ? -9.987 3.037 22.073 1.00 94.94 211 ILE A O 1
ATOM 1569 N N . TRP A 1 212 ? -8.436 1.775 23.113 1.00 95.44 212 TRP A N 1
ATOM 1570 C CA . TRP A 1 212 ? -9.194 0.531 23.098 1.00 95.44 212 TRP A CA 1
ATOM 1571 C C . TRP A 1 212 ? -9.751 0.206 24.479 1.00 95.44 212 TRP A C 1
ATOM 1573 O O . TRP A 1 212 ? -9.148 0.502 25.509 1.00 95.44 212 TRP A O 1
ATOM 1583 N N . THR A 1 213 ? -10.924 -0.415 24.520 1.00 95.75 213 THR A N 1
ATOM 1584 C CA . THR A 1 213 ? -11.533 -0.904 25.759 1.00 95.75 213 THR A CA 1
ATOM 1585 C C . THR A 1 213 ? -12.230 -2.226 25.486 1.00 95.75 213 THR A C 1
ATOM 1587 O O . THR A 1 213 ? -13.021 -2.324 24.553 1.00 95.75 213 THR A O 1
ATOM 1590 N N . VAL A 1 214 ? -11.956 -3.238 26.307 1.00 96.44 214 VAL A N 1
ATOM 1591 C CA . VAL A 1 214 ? -12.578 -4.563 26.203 1.00 96.44 214 VAL A CA 1
ATOM 1592 C C . VAL A 1 214 ? -13.483 -4.768 27.411 1.00 96.44 214 VAL A C 1
ATOM 1594 O O . VAL A 1 214 ? -13.047 -4.608 28.552 1.00 96.44 214 VAL A O 1
ATOM 1597 N N . SER A 1 215 ? -14.757 -5.078 27.174 1.00 96.31 215 SER A N 1
ATOM 1598 C CA . SER A 1 215 ? -15.678 -5.445 28.248 1.00 96.31 215 SER A CA 1
ATOM 1599 C C . SER A 1 215 ? -15.414 -6.878 28.707 1.00 96.31 215 SER A C 1
ATOM 1601 O O . SER A 1 215 ? -14.994 -7.717 27.920 1.00 96.31 215 SER A O 1
ATOM 1603 N N . HIS A 1 216 ? -15.675 -7.157 29.984 1.00 95.56 216 HIS A N 1
ATOM 1604 C CA . HIS A 1 216 ? -15.519 -8.487 30.587 1.00 95.56 216 HIS A CA 1
ATOM 1605 C C . HIS A 1 216 ? -14.153 -9.154 30.292 1.00 95.56 216 HIS A C 1
ATOM 1607 O O . HIS A 1 216 ? -14.104 -10.147 29.567 1.00 95.56 216 HIS A O 1
ATOM 1613 N N . PRO A 1 217 ? -13.047 -8.683 30.906 1.00 93.12 217 PRO A N 1
ATOM 1614 C CA . PRO A 1 217 ? -11.700 -9.222 30.670 1.00 93.12 217 PRO A CA 1
ATOM 1615 C C . PRO A 1 217 ? -11.531 -10.731 30.915 1.00 93.12 217 PRO A C 1
ATOM 1617 O O . PRO A 1 217 ? -10.592 -11.327 30.405 1.00 93.12 217 PRO A O 1
ATOM 1620 N N . GLY A 1 218 ? -12.426 -11.357 31.692 1.00 93.56 218 GLY A N 1
ATOM 1621 C CA . GLY A 1 218 ? -12.445 -12.813 31.879 1.00 93.56 218 GLY A CA 1
ATOM 1622 C C . GLY A 1 218 ? -12.979 -13.595 30.671 1.00 93.56 218 GLY A C 1
ATOM 1623 O O . GLY A 1 218 ? -12.614 -14.752 30.494 1.00 93.56 218 GLY A O 1
ATOM 1624 N N . VAL A 1 219 ? -13.810 -12.965 29.833 1.00 96.12 219 VAL A N 1
ATOM 1625 C CA . VAL A 1 219 ? -14.322 -13.539 28.579 1.00 96.12 219 VAL A CA 1
ATOM 1626 C C . VAL A 1 219 ? -13.347 -13.273 27.442 1.00 96.12 219 VAL A C 1
ATOM 1628 O O . VAL A 1 219 ? -13.070 -14.174 26.665 1.00 96.12 219 VAL A O 1
ATOM 1631 N N . LEU A 1 220 ? -12.811 -12.058 27.333 1.00 96.31 220 LEU A N 1
ATOM 1632 C CA . LEU A 1 220 ? -11.892 -11.688 26.260 1.00 96.31 220 LEU A CA 1
ATOM 1633 C C . LEU A 1 220 ? -10.797 -10.776 26.801 1.00 96.31 220 LEU A C 1
ATOM 1635 O O . LEU A 1 220 ? -11.088 -9.726 27.374 1.00 96.31 220 LEU A O 1
ATOM 1639 N N . GLN A 1 221 ? -9.542 -11.158 26.595 1.00 94.19 221 GLN A N 1
ATOM 1640 C CA . GLN A 1 221 ? -8.395 -10.448 27.149 1.00 94.19 221 GLN A CA 1
ATOM 1641 C C . GLN A 1 221 ? -7.509 -9.884 26.041 1.00 94.19 221 GLN A C 1
ATOM 1643 O O . GLN A 1 221 ? -7.205 -10.580 25.077 1.00 94.19 221 GLN A O 1
ATOM 1648 N N . ALA A 1 222 ? -7.058 -8.636 26.197 1.00 91.94 222 ALA A N 1
ATOM 1649 C CA . ALA A 1 222 ? -6.022 -8.067 25.342 1.00 91.94 222 ALA A CA 1
ATOM 1650 C C . ALA A 1 222 ? -4.664 -8.706 25.630 1.00 91.94 222 ALA A C 1
ATOM 1652 O O . ALA A 1 222 ? -4.233 -8.785 26.781 1.00 91.94 222 ALA A O 1
ATOM 1653 N N . ILE A 1 223 ? -4.002 -9.152 24.568 1.00 90.31 223 ILE A N 1
ATOM 1654 C CA . ILE A 1 223 ? -2.689 -9.787 24.613 1.00 90.31 223 ILE A CA 1
ATOM 1655 C C . ILE A 1 223 ? -1.730 -9.066 23.671 1.00 90.31 223 ILE A C 1
ATOM 1657 O O . ILE A 1 223 ? -2.132 -8.465 22.675 1.00 90.31 223 ILE A O 1
ATOM 1661 N N . HIS A 1 224 ? -0.440 -9.154 23.971 1.00 86.12 224 HIS A N 1
ATOM 1662 C CA . HIS A 1 224 ? 0.591 -8.636 23.085 1.00 86.12 224 HIS A CA 1
ATOM 1663 C C . HIS A 1 224 ? 0.830 -9.618 21.918 1.00 86.12 224 HIS A C 1
ATOM 1665 O O . HIS A 1 224 ? 0.935 -10.825 22.170 1.00 86.12 224 HIS A O 1
ATOM 1671 N N . PRO A 1 225 ? 0.962 -9.153 20.657 1.00 80.19 225 PRO A N 1
ATOM 1672 C CA . PRO A 1 225 ? 1.158 -10.028 19.491 1.00 80.19 225 PRO A CA 1
ATOM 1673 C C . PRO A 1 225 ? 2.364 -10.964 19.620 1.00 80.19 225 PRO A C 1
ATOM 1675 O O . PRO A 1 225 ? 2.330 -12.098 19.148 1.00 80.19 225 PRO A O 1
ATOM 1678 N N . PHE A 1 226 ? 3.420 -10.498 20.287 1.00 77.94 226 PHE A N 1
ATOM 1679 C CA . PHE A 1 226 ? 4.670 -11.239 20.475 1.00 77.94 226 PHE A CA 1
ATOM 1680 C C . PHE A 1 226 ? 4.754 -11.967 21.831 1.00 77.94 226 PHE A C 1
ATOM 1682 O O . PHE A 1 226 ? 5.815 -12.453 22.214 1.00 77.94 226 PHE A O 1
ATOM 1689 N N . GLY A 1 227 ? 3.638 -12.054 22.562 1.00 72.12 227 GLY A N 1
ATOM 1690 C CA . GLY A 1 227 ? 3.566 -12.684 23.879 1.00 72.12 227 GLY A CA 1
ATOM 1691 C C . GLY A 1 227 ? 3.990 -11.772 25.035 1.00 72.12 227 GLY A C 1
ATOM 1692 O O . GLY A 1 227 ? 4.376 -10.622 24.843 1.00 72.12 227 GLY A O 1
ATOM 1693 N N . SER A 1 228 ? 3.913 -12.308 26.254 1.00 71.88 228 SER A N 1
ATOM 1694 C CA . SER A 1 228 ? 4.054 -11.578 27.527 1.00 71.88 228 SER A CA 1
ATOM 1695 C C . SER A 1 228 ? 5.468 -11.089 27.861 1.00 71.88 228 SER A C 1
ATOM 1697 O O . SER A 1 228 ? 5.646 -10.375 28.843 1.00 71.88 228 SER A O 1
ATOM 1699 N N . PHE A 1 229 ? 6.476 -11.479 27.078 1.00 67.62 229 PHE A N 1
ATOM 1700 C CA . PHE A 1 229 ? 7.877 -11.104 27.301 1.00 67.62 229 PHE A CA 1
ATOM 1701 C C . PHE A 1 229 ? 8.261 -9.768 26.658 1.00 67.62 229 PHE A C 1
ATOM 1703 O O . PHE A 1 229 ? 9.330 -9.235 26.946 1.00 67.62 229 PHE A O 1
ATOM 1710 N N . MET A 1 230 ? 7.411 -9.247 25.775 1.00 66.00 230 MET A N 1
ATOM 1711 C CA . MET A 1 230 ? 7.634 -7.997 25.063 1.00 66.00 230 MET A CA 1
ATOM 1712 C C . MET A 1 230 ? 6.762 -6.907 25.682 1.00 66.00 230 MET A C 1
ATOM 1714 O O . MET A 1 230 ? 5.562 -7.100 25.864 1.00 66.00 230 MET A O 1
ATOM 1718 N N . SER A 1 231 ? 7.379 -5.772 26.003 1.00 61.94 231 SER A N 1
ATOM 1719 C CA . SER A 1 231 ? 6.696 -4.573 26.484 1.00 61.94 231 SER A CA 1
ATOM 1720 C C . SER A 1 231 ? 6.951 -3.459 25.476 1.00 61.94 231 SER A C 1
ATOM 1722 O O . SER A 1 231 ? 8.003 -2.824 25.509 1.00 61.94 231 SER A O 1
ATOM 1724 N N . GLU A 1 232 ? 6.008 -3.242 24.566 1.00 66.19 232 GLU A N 1
ATOM 1725 C CA . GLU A 1 232 ? 5.926 -1.989 23.816 1.00 66.19 232 GLU A CA 1
ATOM 1726 C C . GLU A 1 232 ? 5.150 -0.947 24.629 1.00 66.19 232 GLU A C 1
ATOM 1728 O O . GLU A 1 232 ? 4.438 -1.267 25.582 1.00 66.19 232 GLU A O 1
ATOM 1733 N N . THR A 1 233 ? 5.331 0.326 24.293 1.00 67.44 233 THR A N 1
ATOM 1734 C CA . THR A 1 233 ? 4.467 1.389 24.807 1.00 67.44 233 THR A CA 1
ATOM 1735 C C . THR A 1 233 ? 3.084 1.226 24.184 1.00 67.44 233 THR A C 1
ATOM 1737 O O . THR A 1 233 ? 2.981 1.251 22.963 1.00 67.44 233 THR A O 1
ATOM 1740 N N . ASP A 1 234 ? 2.033 1.111 24.997 1.00 64.94 234 ASP A N 1
ATOM 1741 C CA . ASP A 1 234 ? 0.638 0.886 24.564 1.00 64.94 234 ASP A CA 1
ATOM 1742 C C . ASP A 1 234 ? -0.021 2.090 23.846 1.00 64.94 234 ASP A C 1
ATOM 1744 O O . ASP A 1 234 ? -1.231 2.318 23.938 1.00 64.94 234 ASP A O 1
ATOM 1748 N N . GLU A 1 235 ? 0.751 2.910 23.137 1.00 70.62 235 GLU A N 1
ATOM 1749 C CA . GLU A 1 235 ? 0.261 4.146 22.539 1.00 70.62 235 GLU A CA 1
ATOM 1750 C C . GLU A 1 235 ? -0.097 3.967 21.059 1.00 70.62 235 GLU A C 1
ATOM 1752 O O . GLU A 1 235 ? 0.711 3.561 20.230 1.00 70.62 235 GLU A O 1
ATOM 1757 N N . ASN A 1 236 ? -1.329 4.355 20.715 1.00 80.31 236 ASN A N 1
ATOM 1758 C CA . ASN A 1 236 ? -1.812 4.524 19.340 1.00 80.31 236 ASN A CA 1
ATOM 1759 C C . ASN A 1 236 ? -1.739 3.284 18.445 1.00 80.31 236 ASN A C 1
ATOM 1761 O O . ASN A 1 236 ? -1.538 3.375 17.233 1.00 80.31 236 ASN A O 1
ATOM 1765 N N . HIS A 1 237 ? -2.008 2.118 19.024 1.00 88.25 237 HIS A N 1
ATOM 1766 C CA . HIS A 1 237 ? -2.181 0.898 18.254 1.00 88.25 237 HIS A CA 1
ATOM 1767 C C . HIS A 1 237 ? -3.452 0.953 17.400 1.00 88.25 237 HIS A C 1
ATOM 1769 O O . HIS A 1 237 ? -4.574 1.020 17.906 1.00 88.25 237 HIS A O 1
ATOM 1775 N N . PHE A 1 238 ? -3.289 0.857 16.080 1.00 93.31 238 PHE A N 1
ATOM 1776 C CA . PHE A 1 238 ? -4.418 0.742 15.153 1.00 93.31 238 PHE A CA 1
ATOM 1777 C C . PHE A 1 238 ? -5.040 -0.654 15.130 1.00 93.31 238 PHE A C 1
ATOM 1779 O O . PHE A 1 238 ? -6.115 -0.823 14.560 1.00 93.31 238 PHE A O 1
ATOM 1786 N N . ALA A 1 239 ? -4.396 -1.643 15.748 1.00 94.38 239 ALA A N 1
ATOM 1787 C CA . ALA A 1 239 ? -4.937 -2.976 15.946 1.00 94.38 239 ALA A CA 1
ATOM 1788 C C . ALA A 1 239 ? -4.519 -3.533 17.305 1.00 94.38 239 ALA A C 1
ATOM 1790 O O . ALA A 1 239 ? -3.414 -3.270 17.771 1.00 94.38 239 ALA A O 1
ATOM 1791 N N . ILE A 1 240 ? -5.390 -4.331 17.909 1.00 93.75 240 ILE A N 1
ATOM 1792 C CA . ILE A 1 240 ? -5.116 -5.065 19.143 1.00 93.75 240 ILE A CA 1
ATOM 1793 C C . ILE A 1 240 ? -5.335 -6.556 18.922 1.00 93.75 240 ILE A C 1
ATOM 1795 O O . ILE A 1 240 ? -6.186 -6.959 18.123 1.00 93.75 240 ILE A O 1
ATOM 1799 N N . TRP A 1 241 ? -4.577 -7.366 19.653 1.00 94.50 241 TRP A N 1
ATOM 1800 C CA . TRP A 1 241 ? -4.743 -8.812 19.699 1.00 94.50 241 TRP A CA 1
ATOM 1801 C C . TRP A 1 241 ? -5.499 -9.209 20.959 1.00 94.50 241 TRP A C 1
ATOM 1803 O O . TRP A 1 241 ? -5.316 -8.621 22.025 1.00 94.50 241 TRP A O 1
ATOM 1813 N N . LEU A 1 242 ? -6.380 -10.190 20.815 1.00 95.31 242 LEU A N 1
ATOM 1814 C CA . LEU A 1 242 ? -7.295 -10.637 21.851 1.00 95.31 242 LEU A CA 1
ATOM 1815 C C . LEU A 1 242 ? -7.267 -12.164 21.930 1.00 95.31 242 LEU A C 1
ATOM 1817 O O . LEU A 1 242 ? -7.182 -12.838 20.902 1.00 95.31 242 LEU A O 1
ATOM 1821 N N . GLU A 1 243 ? -7.368 -12.697 23.142 1.00 95.44 243 GLU A N 1
ATOM 1822 C CA . GLU A 1 243 ? -7.462 -14.131 23.417 1.00 95.44 243 GLU A CA 1
ATOM 1823 C C . GLU A 1 243 ? -8.775 -14.447 24.141 1.00 95.44 243 GLU A C 1
ATOM 1825 O O . GLU A 1 243 ? -9.199 -13.710 25.038 1.00 95.44 243 GLU A O 1
ATOM 1830 N N . GLY A 1 244 ? -9.436 -15.527 23.718 1.00 95.94 244 GLY A N 1
ATOM 1831 C CA . GLY A 1 244 ? -10.670 -16.011 24.328 1.00 95.94 244 GLY A CA 1
ATOM 1832 C C . GLY A 1 244 ? -10.416 -16.631 25.701 1.00 95.94 244 GLY A C 1
ATOM 1833 O O . GLY A 1 244 ? -9.632 -17.567 25.829 1.00 95.94 244 GLY A O 1
ATOM 1834 N N . GLY A 1 245 ? -11.102 -16.132 26.723 1.00 94.94 245 GLY A N 1
ATOM 1835 C CA . GLY A 1 245 ? -11.120 -16.684 28.073 1.00 94.94 245 GLY A CA 1
ATOM 1836 C C . GLY A 1 245 ? -12.307 -17.627 28.270 1.00 94.94 245 GLY A C 1
ATOM 1837 O O . GLY A 1 245 ? -12.463 -18.620 27.566 1.00 94.94 245 GLY A O 1
ATOM 1838 N N . THR A 1 246 ? -13.161 -17.330 29.245 1.00 95.12 246 THR A N 1
ATOM 1839 C CA . THR A 1 246 ? -14.380 -18.108 29.518 1.00 95.12 246 THR A CA 1
ATOM 1840 C C . THR A 1 246 ? -15.451 -17.887 28.450 1.00 95.12 246 THR A C 1
ATOM 1842 O O . THR A 1 246 ? -15.573 -16.767 27.950 1.00 95.12 246 THR A O 1
ATOM 1845 N N . ALA A 1 247 ? -16.292 -18.891 28.174 1.00 94.56 247 ALA A N 1
ATOM 1846 C CA . ALA A 1 247 ? -17.427 -18.709 27.275 1.00 94.56 247 ALA A CA 1
ATOM 1847 C C . ALA A 1 247 ? -18.337 -17.537 27.677 1.00 94.56 247 ALA A C 1
ATOM 1849 O O . ALA A 1 247 ? -18.622 -17.296 28.853 1.00 94.56 247 ALA A O 1
ATOM 1850 N N . GLY A 1 248 ? -18.791 -16.792 26.674 1.00 95.44 248 GLY A N 1
ATOM 1851 C CA . GLY A 1 248 ? -19.558 -15.569 26.862 1.00 95.44 248 GLY A CA 1
ATOM 1852 C C . GLY A 1 248 ? -19.480 -14.647 25.654 1.00 95.44 248 GLY A C 1
ATOM 1853 O O . GLY A 1 248 ? -19.103 -15.037 24.551 1.00 95.44 248 GLY A O 1
ATOM 1854 N N . SER A 1 249 ? -19.864 -13.389 25.836 1.00 97.00 249 SER A N 1
ATOM 1855 C CA . SER A 1 249 ? -19.686 -12.353 24.817 1.00 97.00 249 SER A CA 1
ATOM 1856 C C . SER A 1 249 ? -19.071 -11.114 25.443 1.00 97.00 249 SER A C 1
ATOM 1858 O O . SER A 1 249 ? -19.497 -10.663 26.505 1.00 97.00 249 SER A O 1
ATOM 1860 N N . ALA A 1 250 ? -18.068 -10.570 24.768 1.00 97.56 250 ALA A N 1
ATOM 1861 C CA . ALA A 1 250 ? -17.375 -9.354 25.146 1.00 97.56 250 ALA A CA 1
ATOM 1862 C C . ALA A 1 250 ? -17.522 -8.312 24.034 1.00 97.56 250 ALA A C 1
ATOM 1864 O O . ALA A 1 250 ? -17.690 -8.633 22.858 1.00 97.56 250 ALA A O 1
ATOM 1865 N N . THR A 1 251 ? -17.466 -7.044 24.411 1.00 98.06 251 THR A N 1
ATOM 1866 C CA . THR A 1 251 ? -17.545 -5.906 23.497 1.00 98.06 251 THR A CA 1
ATOM 1867 C C . THR A 1 251 ? -16.199 -5.218 23.477 1.00 98.06 251 THR A C 1
ATOM 1869 O O . THR A 1 251 ? -15.688 -4.815 24.520 1.00 98.06 251 THR A O 1
ATOM 1872 N N . VAL A 1 252 ? -15.650 -5.047 22.286 1.00 97.81 252 VAL A N 1
ATOM 1873 C CA . VAL A 1 252 ? -14.439 -4.276 22.045 1.00 97.81 252 VAL A CA 1
ATOM 1874 C C . VAL A 1 252 ? -14.868 -2.913 21.524 1.00 97.81 252 VAL A C 1
ATOM 1876 O O . VAL A 1 252 ? -15.489 -2.819 20.468 1.00 97.81 252 VAL A O 1
ATOM 1879 N N . LYS A 1 253 ? -14.566 -1.859 22.277 1.00 97.81 253 LYS A N 1
ATOM 1880 C CA . LYS A 1 253 ? -14.795 -0.467 21.895 1.00 97.81 253 LYS A CA 1
ATOM 1881 C C . LYS A 1 253 ? -13.483 0.160 21.454 1.00 97.81 253 LYS A C 1
ATOM 1883 O O . LYS A 1 253 ? -12.469 0.009 22.136 1.00 97.81 253 LYS A O 1
ATOM 1888 N N . VAL A 1 254 ? -13.537 0.925 20.372 1.00 97.62 254 VAL A N 1
ATOM 1889 C CA . VAL A 1 254 ? -12.467 1.837 19.983 1.00 97.62 254 VAL A CA 1
ATOM 1890 C C . VAL A 1 254 ? -12.949 3.274 20.020 1.00 97.62 254 VAL A C 1
ATOM 1892 O O . VAL A 1 254 ? -14.076 3.578 19.630 1.00 97.62 254 VAL A O 1
ATOM 1895 N N . ARG A 1 255 ? -12.084 4.162 20.498 1.00 97.50 255 ARG A N 1
ATOM 1896 C CA . ARG A 1 255 ? -12.259 5.609 20.479 1.00 97.50 255 ARG A CA 1
ATOM 1897 C C . ARG A 1 255 ? -11.030 6.231 19.833 1.00 97.50 255 ARG A C 1
ATOM 1899 O O . ARG A 1 255 ? -9.913 6.009 20.289 1.00 97.50 255 ARG A O 1
ATOM 1906 N N . VAL A 1 256 ? -11.246 7.007 18.779 1.00 97.06 256 VAL A N 1
ATOM 1907 C CA . VAL A 1 256 ? -10.197 7.667 18.002 1.00 97.06 256 VAL A CA 1
ATOM 1908 C C . VAL A 1 256 ? -10.373 9.171 18.141 1.00 97.06 256 VAL A C 1
ATOM 1910 O O . VAL A 1 256 ? -11.376 9.725 17.689 1.00 97.06 256 VAL A O 1
ATOM 1913 N N . GLU A 1 257 ? -9.412 9.830 18.782 1.00 96.12 257 GLU A N 1
ATOM 1914 C CA . GLU A 1 257 ? -9.415 11.279 18.981 1.00 96.12 257 GLU A CA 1
ATOM 1915 C C . GLU A 1 257 ? -8.449 11.964 18.013 1.00 96.12 257 GLU A C 1
ATOM 1917 O O . GLU A 1 257 ? -7.312 11.533 17.804 1.00 96.12 257 GLU A O 1
ATOM 1922 N N . LEU A 1 258 ? -8.916 13.059 17.425 1.00 95.12 258 LEU A N 1
ATOM 1923 C CA . LEU A 1 258 ? -8.151 13.889 16.514 1.00 95.12 258 LEU A CA 1
ATOM 1924 C C . LEU A 1 258 ? -7.112 14.713 17.283 1.00 95.12 258 LEU A C 1
ATOM 1926 O O . LEU A 1 258 ? -7.438 15.353 18.285 1.00 95.12 258 LEU A O 1
ATOM 1930 N N . SER A 1 259 ? -5.883 14.772 16.767 1.00 93.88 259 SER A N 1
ATOM 1931 C CA . SER A 1 259 ? -4.856 15.668 17.303 1.00 93.88 259 SER A CA 1
ATOM 1932 C C . SER A 1 259 ? -5.313 17.138 17.253 1.00 93.88 259 SER A C 1
ATOM 1934 O O . SER A 1 259 ? -5.917 17.555 16.262 1.00 93.88 259 SER A O 1
ATOM 1936 N N . PRO A 1 260 ? -5.011 17.972 18.269 1.00 92.38 260 PRO A N 1
ATOM 1937 C CA . PRO A 1 260 ? -5.387 19.388 18.271 1.00 92.38 260 PRO A CA 1
ATOM 1938 C C . PRO A 1 260 ? -4.883 20.170 17.052 1.00 92.38 260 PRO A C 1
ATOM 1940 O O . PRO A 1 260 ? -5.567 21.093 16.606 1.00 92.38 260 PRO A O 1
ATOM 1943 N N . ASN A 1 261 ? -3.720 19.773 16.521 1.00 93.25 261 ASN A N 1
ATOM 1944 C CA . ASN A 1 261 ? -3.049 20.419 15.392 1.00 93.25 261 ASN A CA 1
ATOM 1945 C C . ASN A 1 261 ? -3.588 19.964 14.028 1.00 93.25 261 ASN A C 1
ATOM 1947 O O . ASN A 1 261 ? -3.446 20.695 13.051 1.00 93.25 261 ASN A O 1
ATOM 1951 N N . ALA A 1 262 ? -4.233 18.796 13.971 1.00 92.31 262 ALA A N 1
ATOM 1952 C CA . ALA A 1 262 ? -4.819 18.269 12.749 1.00 92.31 262 ALA A CA 1
ATOM 1953 C C . ALA A 1 262 ? -6.104 19.029 12.392 1.00 92.31 262 ALA A C 1
ATOM 1955 O O . ALA A 1 262 ? -6.969 19.251 13.246 1.00 92.31 262 ALA A O 1
ATOM 1956 N N . LYS A 1 263 ? -6.241 19.413 11.118 1.00 86.31 263 LYS A N 1
ATOM 1957 C CA . LYS A 1 263 ? -7.389 20.204 10.636 1.00 86.31 263 LYS A CA 1
ATOM 1958 C C . LYS A 1 263 ? -8.350 19.405 9.770 1.00 86.31 263 LYS A C 1
ATOM 1960 O O . LYS A 1 263 ? -9.549 19.453 10.006 1.00 86.31 263 LYS A O 1
ATOM 1965 N N . GLU A 1 264 ? -7.826 18.678 8.789 1.00 94.06 264 GLU A N 1
ATOM 1966 C CA . GLU A 1 264 ? -8.633 18.060 7.726 1.00 94.06 264 GLU A CA 1
ATOM 1967 C C . GLU A 1 264 ? -8.599 16.525 7.761 1.00 94.06 264 GLU A C 1
ATOM 1969 O O . GLU A 1 264 ? -9.010 15.874 6.805 1.00 94.06 264 GLU A O 1
ATOM 1974 N N . HIS A 1 265 ? -8.132 15.906 8.851 1.00 96.06 265 HIS A N 1
ATOM 1975 C CA . HIS A 1 265 ? -8.133 14.440 8.934 1.00 96.06 265 HIS A CA 1
ATOM 1976 C C . HIS A 1 265 ? -9.548 13.874 9.115 1.00 96.06 265 HIS A C 1
ATOM 1978 O O . HIS A 1 265 ? -9.822 12.781 8.633 1.00 96.06 265 HIS A O 1
ATOM 1984 N N . PHE A 1 266 ? -10.440 14.588 9.813 1.00 96.69 266 PHE A N 1
ATOM 1985 C CA . PHE A 1 266 ? -11.843 14.204 10.016 1.00 96.69 266 PHE A CA 1
ATOM 1986 C C . PHE A 1 266 ? -12.767 15.137 9.240 1.00 96.69 266 PHE A C 1
ATOM 1988 O O . PHE A 1 266 ? -12.465 16.316 9.060 1.00 96.69 266 PHE A O 1
ATOM 1995 N N . ILE A 1 267 ? -13.914 14.618 8.803 1.00 94.25 267 ILE A N 1
ATOM 1996 C CA . ILE A 1 267 ? -14.914 15.439 8.123 1.00 94.25 267 ILE A CA 1
ATOM 1997 C C . ILE A 1 267 ? -15.589 16.423 9.095 1.00 94.25 267 ILE A C 1
ATOM 1999 O O . ILE A 1 267 ? -16.032 16.065 10.194 1.00 94.25 267 ILE A O 1
ATOM 2003 N N . GLY A 1 268 ? -15.727 17.675 8.659 1.00 90.00 268 GLY A N 1
ATOM 2004 C CA . GLY A 1 268 ? -16.420 18.720 9.410 1.00 90.00 268 GLY A CA 1
ATOM 2005 C C . GLY A 1 268 ? -15.720 19.083 10.723 1.00 90.00 268 GLY A C 1
ATOM 2006 O O . GLY A 1 268 ? -14.501 19.152 10.799 1.00 90.00 268 GLY A O 1
ATOM 2007 N N . SER A 1 269 ? -16.501 19.353 11.771 1.00 89.12 269 SER A N 1
ATOM 2008 C CA . SER A 1 269 ? -15.994 19.793 13.080 1.00 89.12 269 SER A CA 1
ATOM 2009 C C . SER A 1 269 ? -15.846 18.659 14.101 1.00 89.12 269 SER A C 1
ATOM 2011 O O . SER A 1 269 ? -15.720 18.921 15.302 1.00 89.12 269 SER A O 1
ATOM 2013 N N . LYS A 1 270 ? -15.922 17.395 13.665 1.00 92.69 270 LYS A N 1
ATOM 2014 C CA . LYS A 1 270 ? -15.795 16.248 14.567 1.00 92.69 270 LYS A CA 1
ATOM 2015 C C . LYS A 1 270 ? -14.354 16.116 15.057 1.00 92.69 270 LYS A C 1
ATOM 2017 O O . LYS A 1 270 ? -13.403 16.295 14.306 1.00 92.69 270 LYS A O 1
ATOM 2022 N N . ARG A 1 271 ? -14.204 15.782 16.339 1.00 94.38 271 ARG A N 1
ATOM 2023 C CA . ARG A 1 271 ? -12.902 15.576 17.000 1.00 94.38 271 ARG A CA 1
ATOM 2024 C C . ARG A 1 271 ? -12.710 14.152 17.509 1.00 94.38 271 ARG A C 1
ATOM 2026 O O . ARG A 1 271 ? -11.596 13.790 17.858 1.00 94.38 271 ARG A O 1
ATOM 2033 N N . VAL A 1 272 ? -13.782 13.369 17.587 1.00 97.06 272 VAL A N 1
ATOM 2034 C CA . VAL A 1 272 ? -13.762 12.011 18.130 1.00 97.06 272 VAL A CA 1
ATOM 2035 C C . VAL A 1 272 ? -14.689 11.135 17.301 1.00 97.06 272 VAL A C 1
ATOM 2037 O O . VAL A 1 272 ? -15.811 11.543 16.987 1.00 97.06 272 VAL A O 1
ATOM 2040 N N . PHE A 1 273 ? -14.221 9.935 16.985 1.00 97.88 273 PHE A N 1
ATOM 2041 C CA . PHE A 1 273 ? -15.045 8.844 16.488 1.00 97.88 273 PHE A CA 1
ATOM 2042 C C . PHE A 1 273 ? -14.965 7.657 17.438 1.00 97.88 273 PHE A C 1
ATOM 2044 O O . PHE A 1 273 ? -13.935 7.421 18.067 1.00 97.88 273 PHE A O 1
ATOM 2051 N N . GLU A 1 274 ? -16.058 6.914 17.543 1.00 97.94 274 GLU A N 1
ATOM 2052 C CA . GLU A 1 274 ? -16.129 5.702 18.346 1.00 97.94 274 GLU A CA 1
ATOM 2053 C C . GLU A 1 274 ? -16.848 4.620 17.549 1.00 97.94 274 GLU A C 1
ATOM 2055 O O . GLU A 1 274 ? -17.774 4.927 16.798 1.00 97.94 274 GLU A O 1
ATOM 2060 N N . ASP A 1 275 ? -16.434 3.373 17.742 1.00 98.50 275 ASP A N 1
ATOM 2061 C CA . ASP A 1 275 ? -17.158 2.207 17.245 1.00 98.50 275 ASP A CA 1
ATOM 2062 C C . ASP A 1 275 ? -16.985 1.015 18.194 1.00 98.50 275 ASP A C 1
ATOM 2064 O O . ASP A 1 275 ? -16.091 1.000 19.049 1.00 98.50 275 ASP A O 1
ATOM 2068 N N . THR A 1 276 ? -17.860 0.023 18.067 1.00 98.19 276 THR A N 1
ATOM 2069 C CA . THR A 1 276 ? -17.857 -1.180 18.898 1.00 98.19 276 THR A CA 1
ATOM 2070 C C . THR A 1 276 ? -18.087 -2.433 18.075 1.00 98.19 276 THR A C 1
ATOM 2072 O O . THR A 1 276 ? -18.972 -2.467 17.226 1.00 98.19 276 THR A O 1
ATOM 2075 N N . VAL A 1 277 ? -17.385 -3.507 18.424 1.00 98.12 277 VAL A N 1
ATOM 2076 C CA . VAL A 1 277 ? -17.627 -4.847 17.887 1.00 98.12 277 VAL A CA 1
ATOM 2077 C C . VAL A 1 277 ? -17.855 -5.836 19.026 1.00 98.12 277 VAL A C 1
ATOM 2079 O O . VAL A 1 277 ? -17.188 -5.780 20.058 1.00 98.12 277 VAL A O 1
ATOM 2082 N N . VAL A 1 278 ? -18.825 -6.734 18.858 1.00 98.12 278 VAL A N 1
ATOM 2083 C CA . VAL A 1 278 ? -19.094 -7.820 19.809 1.00 98.12 278 VAL A CA 1
ATOM 2084 C C . VAL A 1 278 ? -18.409 -9.088 19.323 1.00 98.12 278 VAL A C 1
ATOM 2086 O O . VAL A 1 278 ? -18.453 -9.407 18.133 1.00 98.12 278 VAL A O 1
ATOM 2089 N N . ILE A 1 279 ? -17.783 -9.792 20.259 1.00 97.94 279 ILE A N 1
ATOM 2090 C CA . ILE A 1 279 ? -17.035 -11.019 20.021 1.00 97.94 279 ILE A CA 1
ATOM 2091 C C . ILE A 1 279 ? -17.545 -12.074 20.989 1.00 97.94 279 ILE A C 1
ATOM 2093 O O . ILE A 1 279 ? -17.607 -11.844 22.201 1.00 97.94 279 ILE A O 1
ATOM 2097 N N . ARG A 1 280 ? -17.928 -13.227 20.445 1.00 97.38 280 ARG A N 1
ATOM 2098 C CA . ARG A 1 280 ? -18.359 -14.381 21.224 1.00 97.38 280 ARG A CA 1
ATOM 2099 C C . ARG A 1 280 ? -17.188 -15.324 21.464 1.00 97.38 280 ARG A C 1
ATOM 2101 O O . ARG A 1 280 ? -16.443 -15.631 20.536 1.00 97.38 280 ARG A O 1
ATOM 2108 N N . VAL A 1 281 ? -17.067 -15.785 22.702 1.00 96.75 281 VAL A N 1
ATOM 2109 C CA . VAL A 1 281 ? -16.170 -16.872 23.081 1.00 96.75 281 VAL A CA 1
ATOM 2110 C C . VAL A 1 281 ? -17.021 -18.097 23.367 1.00 96.75 281 VAL A C 1
ATOM 2112 O O . VAL A 1 281 ? -17.950 -18.025 24.172 1.00 96.75 281 VAL A O 1
ATOM 2115 N N . GLU A 1 282 ? -16.735 -19.193 22.679 1.00 93.56 282 GLU A N 1
ATOM 2116 C CA . GLU A 1 282 ? -17.404 -20.479 22.865 1.00 93.56 282 GLU A CA 1
ATOM 2117 C C . GLU A 1 282 ? -16.435 -21.502 23.465 1.00 93.56 282 GLU A C 1
ATOM 2119 O O . GLU A 1 282 ? -15.210 -21.352 23.407 1.00 93.56 282 GLU A O 1
ATOM 2124 N N . GLU A 1 283 ? -16.986 -22.533 24.096 1.00 88.75 283 GLU A N 1
ATOM 2125 C CA . GLU A 1 283 ? -16.174 -23.655 24.554 1.00 88.75 283 GLU A CA 1
ATOM 2126 C C . GLU A 1 283 ? -15.740 -24.496 23.351 1.00 88.75 283 GLU A C 1
ATOM 2128 O O . GLU A 1 283 ? -16.530 -24.679 22.419 1.00 88.75 283 GLU A O 1
ATOM 2133 N N . PRO A 1 284 ? -14.497 -25.001 23.347 1.00 83.25 284 PRO A N 1
ATOM 2134 C CA . PRO A 1 284 ? -14.006 -25.810 22.248 1.00 83.25 284 PRO A CA 1
ATOM 2135 C C . PRO A 1 284 ? -14.818 -27.098 22.135 1.00 83.25 284 PRO A C 1
ATOM 2137 O O . PRO A 1 284 ? -15.274 -27.672 23.131 1.00 83.25 284 PRO A O 1
ATOM 2140 N N . LEU A 1 285 ? -14.960 -27.584 20.906 1.00 79.56 285 LEU A N 1
ATOM 2141 C CA . LEU A 1 285 ? -15.612 -28.864 20.665 1.00 79.56 285 LEU A CA 1
ATOM 2142 C C . LEU A 1 285 ? -14.796 -30.012 21.276 1.00 79.56 285 LEU A C 1
ATOM 2144 O O . LEU A 1 285 ? -13.583 -30.140 21.082 1.00 79.56 285 LEU A O 1
ATOM 2148 N N . SER A 1 286 ? -15.499 -30.894 21.978 1.00 79.44 286 SER A N 1
ATOM 2149 C CA . SER A 1 286 ? -14.960 -32.132 22.528 1.00 79.44 286 SER A CA 1
ATOM 2150 C C . SER A 1 286 ? -15.671 -33.334 21.914 1.00 79.44 286 SER A C 1
ATOM 2152 O O . SER A 1 286 ? -16.872 -33.311 21.626 1.00 79.44 286 SER A O 1
ATOM 2154 N N . LEU A 1 287 ? -14.915 -34.401 21.672 1.00 79.62 287 LEU A N 1
ATOM 2155 C CA . LEU A 1 287 ? -15.491 -35.694 21.330 1.00 79.62 287 LEU A CA 1
ATOM 2156 C C . LEU A 1 287 ? -16.130 -36.293 22.576 1.00 79.62 287 LEU A C 1
ATOM 2158 O O . LEU A 1 287 ? -15.483 -36.378 23.614 1.00 79.62 287 LEU A O 1
ATOM 2162 N N . LYS A 1 288 ? -17.357 -36.802 22.466 1.00 77.50 288 LYS A N 1
ATOM 2163 C CA . LYS A 1 288 ? -17.986 -37.507 23.590 1.00 77.50 288 LYS A CA 1
ATOM 2164 C C . LYS A 1 288 ? -17.307 -38.849 23.870 1.00 77.50 288 LYS A C 1
ATOM 2166 O O . LYS A 1 288 ? -17.081 -39.229 25.018 1.00 77.50 288 LYS A O 1
ATOM 2171 N N . GLN A 1 289 ? -16.999 -39.589 22.803 1.00 77.62 289 GLN A N 1
ATOM 2172 C CA . GLN A 1 289 ? -16.359 -40.901 22.859 1.00 77.62 289 GLN A CA 1
ATOM 2173 C C . GLN A 1 289 ? 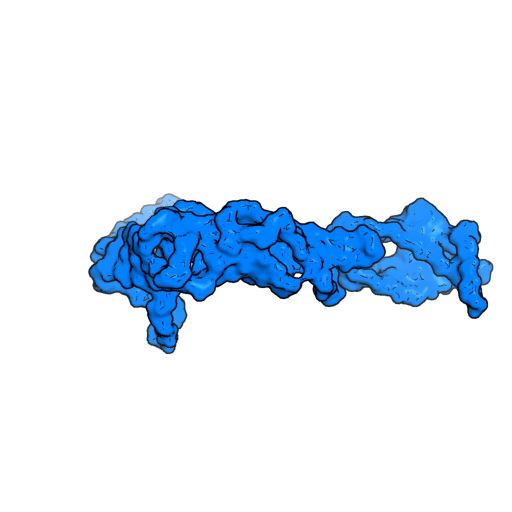-15.428 -41.091 21.653 1.00 77.62 289 GLN A C 1
ATOM 2175 O O . GLN A 1 289 ? -15.918 -41.165 20.526 1.00 77.62 289 GLN A O 1
ATOM 2180 N N . PRO A 1 290 ? -14.105 -41.214 21.860 1.00 74.12 290 PRO A N 1
ATOM 2181 C CA . PRO A 1 290 ? -13.380 -41.067 23.132 1.00 74.12 290 PRO A CA 1
ATOM 2182 C C . PRO A 1 290 ? -13.376 -39.614 23.635 1.00 74.12 290 PRO A C 1
ATOM 2184 O O . PRO A 1 290 ? -13.294 -38.705 22.822 1.00 74.12 290 PRO A O 1
ATOM 2187 N N . ASN A 1 291 ? -13.422 -39.390 24.955 1.00 73.31 291 ASN A N 1
ATOM 2188 C CA . ASN A 1 291 ? -13.362 -38.038 25.528 1.00 73.31 291 ASN A CA 1
ATOM 2189 C C . ASN A 1 291 ? -11.985 -37.402 25.290 1.00 73.31 291 ASN A C 1
ATOM 2191 O O . ASN A 1 291 ? -11.036 -37.663 26.032 1.00 73.31 291 ASN A O 1
ATOM 2195 N N . LEU A 1 292 ? -11.875 -36.627 24.214 1.00 71.81 292 LEU A N 1
ATOM 2196 C CA . LEU A 1 292 ? -10.647 -35.979 23.774 1.00 71.81 292 LEU A CA 1
ATOM 2197 C C . LEU A 1 292 ? -10.973 -34.580 23.223 1.00 71.81 292 LEU A C 1
ATOM 2199 O O . LEU A 1 292 ? -11.938 -34.441 22.465 1.00 71.81 292 LEU A O 1
ATOM 2203 N N . PRO A 1 293 ? -10.165 -33.553 23.540 1.00 68.06 293 PRO A N 1
ATOM 2204 C CA . PRO A 1 293 ? -10.206 -32.280 22.827 1.00 68.06 293 PRO A CA 1
ATOM 2205 C C . PRO A 1 293 ? -9.727 -32.505 21.390 1.00 68.06 293 PRO A C 1
ATOM 2207 O O . PRO A 1 293 ? -8.690 -33.141 21.175 1.00 68.06 293 PRO A O 1
ATOM 2210 N N . VAL A 1 294 ? -10.480 -32.023 20.399 1.00 65.50 294 VAL A N 1
ATOM 2211 C CA . VAL A 1 294 ? -10.229 -32.372 18.993 1.00 65.50 294 VAL A CA 1
ATOM 2212 C C . VAL A 1 294 ? -9.772 -31.164 18.185 1.00 65.50 294 VAL A C 1
ATOM 2214 O O . VAL A 1 294 ? -10.598 -30.336 17.824 1.00 65.50 294 VAL A O 1
ATOM 2217 N N . PRO A 1 295 ? -8.478 -31.070 17.826 1.00 63.88 295 PRO A N 1
ATOM 2218 C CA . PRO A 1 295 ? -8.031 -30.060 16.872 1.00 63.88 295 PRO A CA 1
ATOM 2219 C C . PRO A 1 295 ? -8.369 -30.449 15.422 1.00 63.88 295 PRO A C 1
ATOM 2221 O O . PRO A 1 295 ? -8.572 -29.579 14.583 1.00 63.88 295 PRO A O 1
ATOM 2224 N N . VAL A 1 296 ? -8.422 -31.754 15.107 1.00 67.81 296 VAL A N 1
ATOM 2225 C CA . VAL A 1 296 ? -8.744 -32.293 13.772 1.00 67.81 296 VAL A CA 1
ATOM 2226 C C . VAL A 1 296 ? -9.389 -33.677 13.909 1.00 67.81 296 VAL A C 1
ATOM 2228 O O . VAL A 1 296 ? -8.833 -34.551 14.573 1.00 67.81 296 VAL A O 1
ATOM 2231 N N . VAL A 1 297 ? -10.516 -33.912 13.226 1.00 72.06 297 VAL A N 1
ATOM 2232 C CA . VAL A 1 297 ? -11.164 -35.234 13.119 1.00 72.06 297 VAL A CA 1
ATOM 2233 C C . VAL A 1 297 ? -10.971 -35.778 11.700 1.00 72.06 297 VAL A C 1
ATOM 2235 O O . VAL A 1 297 ? -11.289 -35.101 10.724 1.00 72.06 297 VAL A O 1
ATOM 2238 N N . ARG A 1 298 ? -10.488 -37.018 11.560 1.00 75.12 298 ARG A N 1
ATOM 2239 C CA . ARG A 1 298 ? -10.524 -37.763 10.290 1.00 75.12 298 ARG A CA 1
ATOM 2240 C C . ARG A 1 298 ? -11.606 -38.832 10.366 1.00 75.12 298 ARG A C 1
ATOM 2242 O O . ARG A 1 298 ? -11.515 -39.730 11.196 1.00 75.12 298 ARG A O 1
ATOM 2249 N N . LEU A 1 299 ? -12.601 -38.733 9.489 1.00 80.69 299 LEU A N 1
ATOM 2250 C CA . LEU A 1 299 ? -13.720 -39.672 9.400 1.00 80.69 299 LEU A CA 1
ATOM 2251 C C . LEU A 1 299 ? -13.591 -40.522 8.134 1.00 80.69 299 LEU A C 1
ATOM 2253 O O . LEU A 1 299 ? -13.239 -40.008 7.071 1.00 80.69 299 LEU A O 1
ATOM 2257 N N . ALA A 1 300 ? -13.894 -41.816 8.239 1.00 85.12 300 ALA A N 1
ATOM 2258 C CA . ALA A 1 300 ? -14.128 -42.641 7.060 1.00 85.12 300 ALA A CA 1
ATOM 2259 C C . ALA A 1 300 ? -15.495 -42.290 6.446 1.00 85.12 300 ALA A C 1
ATOM 2261 O O . ALA A 1 300 ? -16.377 -41.757 7.126 1.00 85.12 300 ALA A O 1
ATOM 2262 N N . GLN A 1 301 ? -15.693 -42.600 5.164 1.00 82.94 301 GLN A N 1
ATOM 2263 C CA . GLN A 1 301 ? -16.993 -42.416 4.514 1.00 82.94 301 GLN A CA 1
ATOM 2264 C C . GLN A 1 301 ? -18.093 -43.155 5.297 1.00 82.94 301 GLN A C 1
ATOM 2266 O O . GLN A 1 301 ? -17.917 -44.322 5.639 1.00 82.94 301 GLN A O 1
ATOM 2271 N N . ASN A 1 302 ? -19.214 -42.474 5.558 1.00 84.81 302 ASN A N 1
ATOM 2272 C CA . ASN A 1 302 ? -20.366 -42.980 6.325 1.00 84.81 302 ASN A CA 1
ATOM 2273 C C . ASN A 1 302 ? -20.092 -43.269 7.816 1.00 84.81 302 ASN A C 1
ATOM 2275 O O . ASN A 1 302 ? -20.721 -44.151 8.394 1.00 84.81 302 ASN A O 1
ATOM 2279 N N . SER A 1 303 ? -19.151 -42.552 8.436 1.00 84.44 303 SER A N 1
ATOM 2280 C CA . SER A 1 303 ? -18.959 -42.595 9.894 1.00 84.44 303 SER A CA 1
ATOM 2281 C C . SER A 1 303 ? -19.817 -41.531 10.580 1.00 84.44 303 SER A C 1
ATOM 2283 O O . SER A 1 303 ? -19.828 -40.388 10.124 1.00 84.44 303 SER A O 1
ATOM 2285 N N . ASP A 1 304 ? -20.439 -41.874 11.708 1.00 81.88 304 ASP A N 1
ATOM 2286 C CA . ASP A 1 304 ? -21.134 -40.925 12.584 1.00 81.88 304 ASP A CA 1
ATOM 2287 C C . ASP A 1 304 ? -20.279 -40.592 13.812 1.00 81.88 304 ASP A C 1
ATOM 2289 O O . ASP A 1 304 ? -19.578 -41.451 14.353 1.00 81.88 304 ASP A O 1
ATOM 2293 N N . LEU A 1 305 ? -20.340 -39.341 14.272 1.00 79.38 305 LEU A N 1
ATOM 2294 C CA . LEU A 1 305 ? -19.557 -38.857 15.408 1.00 79.38 305 LEU A CA 1
ATOM 2295 C C . LEU A 1 305 ? -20.393 -37.892 16.259 1.00 79.38 305 LEU A C 1
ATOM 2297 O O . LEU A 1 305 ? -21.065 -37.018 15.717 1.00 79.38 305 LEU A O 1
ATOM 2301 N N . GLN A 1 306 ? -20.340 -38.032 17.587 1.00 80.12 306 GLN A N 1
ATOM 2302 C CA . GLN A 1 306 ? -21.007 -37.116 18.519 1.00 80.12 306 GLN A CA 1
ATOM 2303 C C . GLN A 1 306 ? -19.999 -36.126 19.113 1.00 80.12 306 GLN A C 1
ATOM 2305 O O . GLN A 1 306 ? -19.020 -36.533 19.746 1.00 80.12 306 GLN A O 1
ATOM 2310 N N . LEU A 1 307 ? -20.268 -34.836 18.911 1.00 78.69 307 LEU A N 1
ATOM 2311 C CA . LEU A 1 307 ? -19.509 -33.713 19.461 1.00 78.69 307 LEU A CA 1
ATOM 2312 C C . LEU A 1 307 ? -20.352 -32.988 20.512 1.00 78.69 307 LEU A C 1
ATOM 2314 O O . LEU A 1 307 ? -21.564 -32.848 20.340 1.00 78.69 307 LEU A O 1
ATOM 2318 N N . GLU A 1 308 ? -19.706 -32.513 21.571 1.00 78.19 308 GLU A N 1
ATOM 2319 C CA . GLU A 1 308 ? -20.317 -31.701 22.625 1.00 78.19 308 G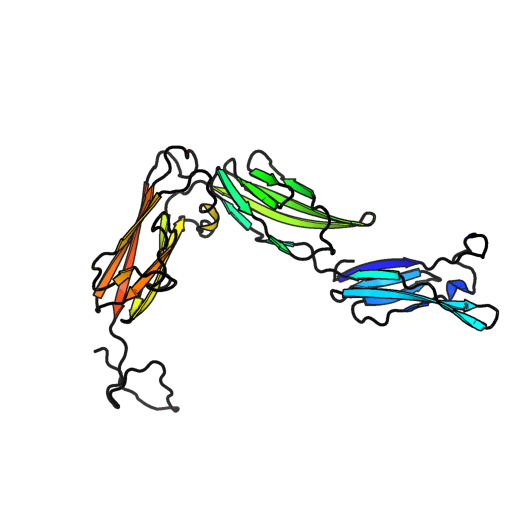LU A CA 1
ATOM 2320 C C . GLU A 1 308 ? -19.420 -30.491 22.932 1.00 78.19 308 GLU A C 1
ATOM 2322 O O . GLU A 1 308 ? -18.190 -30.586 22.894 1.00 78.19 308 GLU A O 1
ATOM 2327 N N . THR A 1 309 ? -20.033 -29.349 23.241 1.00 73.00 309 THR A N 1
ATOM 2328 C CA . THR A 1 309 ? -19.358 -28.208 23.878 1.00 73.00 309 THR A CA 1
ATOM 2329 C C . THR A 1 309 ? -19.410 -28.423 25.391 1.00 73.00 309 THR A C 1
ATOM 2331 O O . THR A 1 309 ? -20.495 -28.699 25.909 1.00 73.00 309 THR A O 1
ATOM 2334 N N . THR A 1 310 ? -18.269 -28.351 26.081 1.00 61.12 310 THR A N 1
ATOM 2335 C CA . THR A 1 310 ? -18.193 -28.539 27.547 1.00 61.12 310 THR A CA 1
ATOM 2336 C C . THR A 1 310 ? -18.835 -27.415 28.340 1.00 61.12 310 THR A C 1
ATOM 2338 O O . THR A 1 310 ? -18.862 -26.287 27.813 1.00 61.12 310 THR A O 1
#